Protein AF-A0A163IQ64-F1 (afdb_monomer_lite)

Secondary structure (DSSP, 8-state):
-------HHHHHHHHHHH-HHHHHHHHHHHTTPPPEEEE--SPPBTS----S--EEEEEEEEEESSS--PEEEEEE-TTS-EEEEEEETTEEEEES-TBTTBEEEPTTGGGSPPTTSHHHHHHHHHHHHHHHHHH-TT--SSTTSHHHHHHHHHHHHHHHHHHHHHHHHHHHHHHHHHHHS-------------------------PPPPPP------------PPPTTSTTTHHHHHHHHHHHHHHHHHHHHHHHHHHHHHHHHHHHHHHHHHHHHHHHHHHHHHHHHHHHHHHHHHHHHHHHHHHHHHHHHHHHHHHHH-

Radius of gyration: 34.25 Å; chains: 1; bounding box: 86×37×125 Å

Sequence (322 aa):
MAVDIETLDSIRTWAQAGFPDSFAKLDGLTSSDMTVRLRLTGRVMNSIRVTKEELLITIPVGSLAGPYLARVYAWTERNGSVSLGHAAGGYMEVHRDTTNPPVHFHTPYCLVGPVEDETGAARFEALIRYCVSIKRVKGTGIRSKTSAFKEHFPGACCEVAEQVTREAREKRIADRCVRLELPHKTHLTTAQSPASTPTPTPTAATAPTAPTTLETGYISHRSEPPTPTAVANEHPQSLDQAFATFKTTLTTQINAARVIDTHEKAALTIRVHSLELSVASAEAERDKLQSDLLAAKEEAEKWKAQYEGLKKVLWDTVEREF

pLDDT: mean 75.13, std 19.06, range [36.16, 98.5]

Structure (mmCIF, N/CA/C/O backbone):
data_AF-A0A163IQ64-F1
#
_entry.id   AF-A0A163IQ64-F1
#
loop_
_atom_site.group_PDB
_atom_site.id
_atom_site.type_symbol
_atom_site.label_atom_id
_atom_site.label_alt_id
_atom_site.label_comp_id
_atom_site.label_asym_id
_atom_site.label_entity_id
_atom_site.label_seq_id
_atom_site.pdbx_PDB_ins_code
_atom_site.Cartn_x
_atom_site.Cartn_y
_atom_site.Cartn_z
_atom_site.occupancy
_atom_site.B_iso_or_equiv
_atom_site.auth_seq_id
_atom_site.auth_comp_id
_atom_site.auth_asym_id
_atom_site.auth_atom_id
_atom_site.pdbx_PDB_model_num
ATOM 1 N N . MET A 1 1 ? -31.368 5.102 -23.566 1.00 40.41 1 MET A N 1
ATOM 2 C CA . MET A 1 1 ? -30.710 4.817 -22.275 1.00 40.41 1 MET A CA 1
ATOM 3 C C . MET A 1 1 ? -29.630 5.864 -22.090 1.00 40.41 1 MET A C 1
ATOM 5 O O . MET A 1 1 ? -28.781 5.978 -22.967 1.00 40.41 1 MET A O 1
ATOM 9 N N . ALA A 1 2 ? -29.731 6.703 -21.059 1.00 36.56 2 ALA A N 1
ATOM 10 C CA . ALA A 1 2 ? -28.678 7.664 -20.751 1.00 36.56 2 ALA A CA 1
ATOM 11 C C . ALA A 1 2 ? -27.447 6.872 -20.296 1.00 36.56 2 ALA A C 1
ATOM 13 O O . ALA A 1 2 ? -27.552 6.029 -19.410 1.00 36.56 2 ALA A O 1
ATOM 14 N N . VAL A 1 3 ? -26.312 7.071 -20.961 1.00 47.66 3 VAL A N 1
ATOM 15 C CA . VAL A 1 3 ? -25.034 6.550 -20.477 1.00 47.66 3 VAL A CA 1
ATOM 16 C C . VAL A 1 3 ? -24.682 7.420 -19.281 1.00 47.66 3 VAL A C 1
ATOM 18 O O . VAL A 1 3 ? -24.375 8.595 -19.479 1.00 47.66 3 VAL A O 1
ATOM 21 N N . ASP A 1 4 ? -24.797 6.886 -18.065 1.00 53.56 4 ASP A N 1
ATOM 22 C CA . ASP A 1 4 ? -24.375 7.596 -16.860 1.00 53.56 4 ASP A CA 1
ATOM 23 C C . ASP A 1 4 ? -22.903 7.977 -17.016 1.00 53.56 4 ASP A C 1
ATOM 25 O O . ASP A 1 4 ? -22.000 7.137 -17.074 1.00 53.56 4 ASP A O 1
ATOM 29 N N . ILE A 1 5 ? -22.665 9.276 -17.184 1.00 58.09 5 ILE A N 1
ATOM 30 C CA . ILE A 1 5 ? -21.322 9.812 -17.329 1.00 58.09 5 ILE A CA 1
ATOM 31 C C . ILE A 1 5 ? -20.738 9.884 -15.927 1.00 58.09 5 ILE A C 1
ATOM 33 O O . ILE A 1 5 ? -20.962 10.851 -15.203 1.00 58.09 5 ILE A O 1
ATOM 37 N N . GLU A 1 6 ? -19.958 8.875 -15.557 1.00 69.81 6 GLU A N 1
ATOM 38 C CA . GLU A 1 6 ? -19.193 8.929 -14.318 1.00 69.81 6 GLU A CA 1
ATOM 39 C C . GLU A 1 6 ? -18.119 10.015 -14.421 1.00 69.81 6 GLU A C 1
ATOM 41 O O . GLU A 1 6 ? -17.148 9.926 -15.182 1.00 69.81 6 GLU A O 1
ATOM 46 N N . THR A 1 7 ? -18.342 11.095 -13.679 1.00 77.75 7 THR A N 1
ATOM 47 C CA . THR A 1 7 ? -17.371 12.164 -13.463 1.00 77.75 7 THR A CA 1
ATOM 48 C C . THR A 1 7 ? -16.417 11.779 -12.333 1.00 77.75 7 THR A C 1
ATOM 50 O O . THR A 1 7 ? -16.720 10.913 -11.513 1.00 77.75 7 THR A O 1
ATOM 53 N N . LEU A 1 8 ? -15.259 12.445 -12.257 1.00 80.25 8 LEU A N 1
ATOM 54 C CA . LEU A 1 8 ? -14.354 12.292 -11.112 1.00 80.25 8 LEU A CA 1
ATOM 55 C C . LEU A 1 8 ? -15.088 12.570 -9.790 1.00 80.25 8 LEU A C 1
ATOM 57 O O . LEU A 1 8 ? -14.888 11.848 -8.818 1.00 80.25 8 LEU A O 1
ATOM 61 N N . ASP A 1 9 ? -15.969 13.571 -9.782 1.00 82.44 9 ASP A N 1
ATOM 62 C CA . ASP A 1 9 ? -16.777 13.920 -8.615 1.00 82.44 9 ASP A CA 1
ATOM 63 C C . ASP A 1 9 ? -17.730 12.787 -8.237 1.00 82.44 9 ASP A C 1
ATOM 65 O O . ASP A 1 9 ? -17.784 12.410 -7.073 1.00 82.44 9 ASP A O 1
ATOM 69 N N . SER A 1 10 ? -18.392 12.152 -9.212 1.00 85.31 10 SER A N 1
ATOM 70 C CA . SER A 1 10 ? -19.235 10.979 -8.955 1.00 85.31 10 SER A CA 1
ATOM 71 C C . SER A 1 10 ? -18.449 9.828 -8.323 1.00 85.31 10 SER A C 1
ATOM 73 O O . SER A 1 10 ? -18.973 9.142 -7.447 1.00 85.31 10 SER A O 1
ATOM 75 N N . ILE A 1 11 ? -17.203 9.613 -8.750 1.00 86.00 11 ILE A N 1
ATOM 76 C CA . ILE A 1 11 ? -16.333 8.562 -8.207 1.00 86.00 11 ILE A CA 1
ATOM 77 C C . ILE A 1 11 ? -15.873 8.915 -6.796 1.00 86.00 11 ILE A C 1
ATOM 79 O O . ILE A 1 11 ? -15.881 8.050 -5.925 1.00 86.00 11 ILE A O 1
ATOM 83 N N . ARG A 1 12 ? -15.526 10.182 -6.549 1.00 88.38 12 ARG A N 1
ATOM 84 C CA . ARG A 1 12 ? -15.182 10.682 -5.213 1.00 88.38 12 ARG A CA 1
ATOM 85 C C . ARG A 1 12 ? -16.352 10.543 -4.250 1.00 88.38 12 ARG A C 1
ATOM 87 O O . ARG A 1 12 ? -16.163 9.997 -3.172 1.00 88.38 12 ARG A O 1
ATOM 94 N N . THR A 1 13 ? -17.553 10.962 -4.645 1.00 89.19 13 THR A N 1
ATOM 95 C CA . THR A 1 13 ? -18.763 10.822 -3.824 1.00 89.19 13 THR A CA 1
ATOM 96 C C . THR A 1 13 ? -19.069 9.356 -3.530 1.00 89.19 13 THR A C 1
ATOM 98 O O . THR A 1 13 ? -19.352 9.008 -2.387 1.00 89.19 13 THR A O 1
ATOM 101 N N . TRP A 1 14 ? -18.963 8.480 -4.532 1.00 91.62 14 TRP A N 1
ATOM 102 C CA . TRP A 1 14 ? -19.139 7.040 -4.339 1.00 91.62 14 TRP A CA 1
ATOM 103 C C . TRP A 1 14 ? -18.107 6.451 -3.365 1.00 91.62 14 TRP A C 1
ATOM 105 O O . TRP A 1 14 ? -18.485 5.739 -2.437 1.00 91.62 14 TRP A O 1
ATOM 115 N N . ALA A 1 15 ? -16.823 6.780 -3.528 1.00 91.50 15 ALA A N 1
ATOM 116 C CA . ALA A 1 15 ? -15.754 6.291 -2.660 1.00 91.50 15 ALA A CA 1
ATOM 117 C C . ALA A 1 15 ? -15.8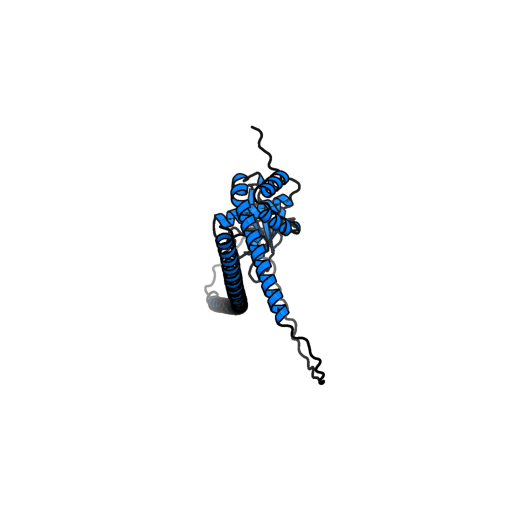88 6.809 -1.217 1.00 91.50 15 ALA A C 1
ATOM 119 O O . ALA A 1 15 ? -15.745 6.044 -0.266 1.00 91.50 15 ALA A O 1
ATOM 120 N N . GLN A 1 16 ? -16.241 8.088 -1.052 1.00 92.75 16 GLN A N 1
ATOM 121 C CA . GLN A 1 16 ? -16.515 8.700 0.251 1.00 92.75 16 GLN A CA 1
ATOM 122 C C . GLN A 1 16 ? -17.712 8.058 0.960 1.00 92.75 16 GLN A C 1
ATOM 124 O O . GLN A 1 16 ? -17.693 7.935 2.179 1.00 92.75 16 GLN A O 1
ATOM 129 N N . ALA A 1 17 ? -18.739 7.634 0.220 1.00 92.38 17 ALA A N 1
ATOM 130 C CA . ALA A 1 17 ? -19.890 6.945 0.798 1.00 92.38 17 ALA A CA 1
ATOM 131 C C . ALA A 1 17 ? -19.596 5.470 1.131 1.00 92.38 17 ALA A C 1
ATOM 133 O O . ALA A 1 17 ? -20.110 4.955 2.120 1.00 92.38 17 ALA A O 1
ATOM 134 N N . GLY A 1 18 ? -18.798 4.784 0.306 1.00 91.00 18 GLY A N 1
ATOM 135 C CA . GLY A 1 18 ? -18.558 3.345 0.435 1.00 91.00 18 GLY A CA 1
ATOM 136 C C . GLY A 1 18 ? -17.430 2.957 1.394 1.00 91.00 18 GLY A C 1
ATOM 137 O O . GLY A 1 18 ? -17.550 1.962 2.100 1.00 91.00 18 GLY A O 1
ATOM 138 N N . PHE A 1 19 ? -16.324 3.705 1.405 1.00 93.31 19 PHE A N 1
ATOM 139 C CA . PHE A 1 19 ? -15.109 3.366 2.162 1.00 93.31 19 PHE A CA 1
ATOM 140 C C . PHE A 1 19 ? -14.335 4.634 2.588 1.00 93.31 19 PHE A C 1
ATOM 142 O O . PHE A 1 19 ? -13.176 4.822 2.201 1.00 93.31 19 PHE A O 1
ATOM 149 N N . PRO A 1 20 ? -14.956 5.517 3.397 1.00 91.50 20 PRO A N 1
ATOM 150 C CA . PRO A 1 20 ? -14.447 6.861 3.687 1.00 91.50 20 PRO A CA 1
ATOM 151 C C . PRO A 1 20 ? -13.029 6.879 4.267 1.00 91.50 20 PRO A C 1
ATOM 153 O O . PRO A 1 20 ? -12.190 7.642 3.791 1.00 91.50 20 PRO A O 1
ATOM 156 N N . ASP A 1 21 ? -12.733 6.023 5.248 1.00 91.00 21 ASP A N 1
ATOM 157 C CA . ASP A 1 21 ? -11.441 6.031 5.948 1.00 91.00 21 ASP A CA 1
ATOM 158 C C . ASP A 1 21 ? -10.286 5.591 5.044 1.00 91.00 21 ASP A C 1
ATOM 160 O O . ASP A 1 21 ? -9.221 6.217 5.020 1.00 91.00 21 ASP A O 1
ATOM 164 N N . SER A 1 22 ? -10.498 4.515 4.281 1.00 92.12 22 SER A N 1
ATOM 165 C CA . SER A 1 22 ? -9.497 3.996 3.349 1.00 92.12 22 SER A CA 1
ATOM 166 C C . SER A 1 22 ? -9.246 4.982 2.213 1.00 92.12 22 SER A C 1
ATOM 168 O O . SER A 1 22 ? -8.101 5.252 1.847 1.00 92.12 22 SER A O 1
ATOM 170 N N . PHE A 1 23 ? -10.321 5.579 1.696 1.00 93.25 23 PHE A N 1
ATOM 171 C CA . PHE A 1 23 ? -10.240 6.570 0.637 1.00 93.25 23 PHE A CA 1
ATOM 172 C C . PHE A 1 23 ? -9.539 7.857 1.087 1.00 93.25 23 PHE A C 1
ATOM 174 O O . PHE A 1 23 ? -8.683 8.362 0.365 1.00 93.25 23 PHE A O 1
ATOM 181 N N . ALA A 1 24 ? -9.833 8.362 2.289 1.00 89.38 24 ALA A N 1
ATOM 182 C CA . ALA A 1 24 ? -9.215 9.577 2.820 1.00 89.38 24 ALA A CA 1
ATOM 183 C C . ALA A 1 24 ? -7.685 9.457 2.935 1.00 89.38 24 ALA A C 1
ATOM 185 O O . ALA A 1 24 ? -6.962 10.406 2.624 1.00 89.38 24 ALA A O 1
ATOM 186 N N . LYS A 1 25 ? -7.174 8.281 3.327 1.00 87.88 25 LYS A N 1
ATOM 187 C CA . LYS A 1 25 ? -5.725 8.021 3.381 1.00 87.88 25 LYS A CA 1
ATOM 188 C C . LYS A 1 25 ? -5.090 8.044 1.993 1.00 87.88 25 LYS A C 1
ATOM 190 O O . LYS A 1 25 ? -4.033 8.650 1.820 1.00 87.88 25 LYS A O 1
ATOM 195 N N . LEU A 1 26 ? -5.741 7.433 1.002 1.00 88.38 26 LEU A N 1
ATOM 196 C CA . LEU A 1 26 ? -5.263 7.465 -0.378 1.00 88.38 26 LEU A CA 1
ATOM 197 C C . LEU A 1 26 ? -5.298 8.885 -0.969 1.00 88.38 26 LEU A C 1
ATOM 199 O O . LEU A 1 26 ? -4.338 9.312 -1.615 1.00 88.38 26 LEU A O 1
ATOM 203 N N . ASP A 1 27 ? -6.385 9.628 -0.761 1.00 85.69 27 ASP A N 1
ATOM 204 C CA . ASP A 1 27 ? -6.544 10.983 -1.304 1.00 85.69 27 ASP A CA 1
ATOM 205 C C . ASP A 1 27 ? -5.494 11.940 -0.711 1.00 85.69 27 ASP A C 1
ATOM 207 O O . ASP A 1 27 ? -4.902 12.744 -1.434 1.00 85.69 27 ASP A O 1
ATOM 211 N N . GLY A 1 28 ? -5.148 11.774 0.572 1.00 82.31 28 GLY A N 1
ATOM 212 C CA . GLY A 1 28 ? -4.046 12.497 1.212 1.00 82.31 28 GLY A CA 1
ATOM 213 C C . GLY A 1 28 ? -2.678 12.247 0.562 1.00 82.31 28 GLY A C 1
ATOM 214 O O . GLY A 1 28 ? -1.913 13.192 0.376 1.00 82.31 28 GLY A O 1
ATOM 215 N N . LEU A 1 29 ? -2.382 11.004 0.161 1.00 80.31 29 LEU A N 1
ATOM 216 C CA . LEU A 1 29 ? -1.114 10.639 -0.492 1.00 80.31 29 LEU A CA 1
ATOM 217 C C . LEU A 1 29 ? -1.034 11.103 -1.952 1.00 80.31 29 LEU A C 1
ATOM 219 O O . LEU A 1 29 ? 0.007 11.555 -2.421 1.00 80.31 29 LEU A O 1
ATOM 223 N N . THR A 1 30 ? -2.143 11.007 -2.680 1.00 78.56 30 THR A N 1
ATOM 224 C CA . THR A 1 30 ? -2.202 11.314 -4.122 1.00 78.56 30 THR A CA 1
ATOM 225 C C . THR A 1 30 ? -2.404 12.806 -4.412 1.00 78.56 30 THR A C 1
ATOM 227 O O . THR A 1 30 ? -2.178 13.283 -5.534 1.00 78.56 30 THR A O 1
ATOM 230 N N . SER A 1 31 ? -2.765 13.590 -3.392 1.00 66.44 31 SER A N 1
ATOM 231 C CA . SER A 1 31 ? -2.881 15.048 -3.481 1.00 66.44 31 SER A CA 1
ATOM 232 C C . SER A 1 31 ? -1.566 15.709 -3.911 1.00 66.44 31 SER A C 1
ATOM 234 O O . SER A 1 31 ? -1.594 16.620 -4.743 1.00 66.44 31 SER A O 1
ATOM 236 N N . SER A 1 32 ? -0.417 15.199 -3.452 1.00 62.06 32 SER A N 1
ATOM 237 C CA . SER A 1 32 ? 0.917 15.728 -3.777 1.00 62.06 32 SER A CA 1
ATOM 238 C C . SER A 1 32 ? 1.518 15.235 -5.096 1.00 62.06 32 SER A C 1
ATOM 240 O O . SER A 1 32 ? 2.502 15.814 -5.557 1.00 62.06 32 SER A O 1
ATOM 242 N N . ASP A 1 33 ? 0.946 14.208 -5.733 1.00 64.25 33 ASP A N 1
ATOM 243 C CA . ASP A 1 33 ? 1.532 13.642 -6.951 1.00 64.25 33 ASP A CA 1
ATOM 244 C C . ASP A 1 33 ? 1.534 14.654 -8.103 1.00 64.25 33 ASP A C 1
ATOM 246 O O . ASP A 1 33 ? 0.502 15.234 -8.470 1.00 64.25 33 ASP A O 1
ATOM 250 N N . MET A 1 34 ? 2.713 14.849 -8.697 1.00 59.31 34 MET A N 1
ATOM 251 C CA . MET A 1 34 ? 2.896 15.698 -9.868 1.00 59.31 34 MET A CA 1
ATOM 252 C C . MET A 1 34 ? 2.660 14.896 -11.146 1.00 59.31 34 MET A C 1
ATOM 254 O O . MET A 1 34 ? 3.359 13.922 -11.420 1.00 59.31 34 MET A O 1
ATOM 258 N N . THR A 1 35 ? 1.723 15.345 -11.985 1.00 64.62 35 THR A N 1
ATOM 259 C CA . THR A 1 35 ? 1.667 14.870 -13.371 1.00 64.62 35 THR A CA 1
ATOM 260 C C . THR A 1 35 ? 2.786 15.476 -14.182 1.00 64.62 35 THR A C 1
ATOM 262 O O . THR A 1 35 ? 2.943 16.699 -14.216 1.00 64.62 35 THR A O 1
ATOM 265 N N . VAL A 1 36 ? 3.491 14.628 -14.918 1.00 66.00 36 VAL A N 1
ATOM 266 C CA . VAL A 1 36 ? 4.482 15.069 -15.889 1.00 66.00 36 VAL A CA 1
ATOM 267 C C . VAL A 1 36 ? 3.836 15.050 -17.266 1.00 66.00 36 VAL A C 1
ATOM 269 O O . VAL A 1 36 ? 3.181 14.091 -17.672 1.00 66.00 36 VAL A O 1
ATOM 272 N N . ARG A 1 37 ? 3.991 16.160 -17.983 1.00 66.31 37 ARG A N 1
ATOM 273 C CA . ARG A 1 37 ? 3.641 16.256 -19.395 1.00 66.31 37 ARG A CA 1
ATOM 274 C C . ARG A 1 37 ? 4.883 15.924 -20.197 1.00 66.31 37 ARG A C 1
ATOM 276 O O . ARG A 1 37 ? 5.769 16.765 -20.329 1.00 66.31 37 ARG A O 1
ATOM 283 N N . LEU A 1 38 ? 4.950 14.703 -20.708 1.00 64.75 38 LEU A N 1
ATOM 284 C CA . LEU A 1 38 ? 6.059 14.292 -21.556 1.00 64.75 38 LEU A CA 1
ATOM 285 C C . LEU A 1 38 ? 5.739 14.676 -23.002 1.00 64.75 38 LEU A C 1
ATOM 287 O O . LEU A 1 38 ? 4.702 14.290 -23.543 1.00 64.75 38 LEU A O 1
ATOM 291 N N . ARG A 1 39 ? 6.625 15.473 -23.608 1.00 61.56 39 ARG A N 1
ATOM 292 C CA . ARG A 1 39 ? 6.666 15.668 -25.059 1.00 61.56 39 ARG A CA 1
ATOM 293 C C . ARG A 1 39 ? 7.590 14.607 -25.625 1.00 61.56 39 ARG A C 1
ATOM 295 O O . ARG A 1 39 ? 8.774 14.596 -25.301 1.00 61.56 39 ARG A O 1
ATOM 302 N N . LEU A 1 40 ? 7.031 13.709 -26.422 1.00 59.72 40 LEU A N 1
ATOM 303 C CA . LEU A 1 40 ? 7.777 12.618 -27.033 1.00 59.72 40 LEU A CA 1
ATOM 304 C C . LEU A 1 40 ? 7.897 12.881 -28.530 1.00 59.72 40 LEU A C 1
ATOM 306 O O . LEU A 1 40 ? 6.898 13.086 -29.218 1.00 59.72 40 LEU A O 1
ATOM 310 N N . THR A 1 41 ? 9.131 12.860 -29.019 1.00 49.56 41 THR A N 1
ATOM 311 C CA . THR A 1 41 ? 9.473 12.928 -30.440 1.00 49.56 41 THR A CA 1
ATOM 312 C C . THR A 1 41 ? 10.108 11.597 -30.819 1.00 49.56 41 THR A C 1
ATOM 314 O O . THR A 1 41 ? 11.328 11.465 -30.822 1.00 49.56 41 THR A O 1
ATOM 317 N N . GLY A 1 42 ? 9.297 10.570 -31.081 1.00 48.72 42 GLY A N 1
ATOM 318 C CA . GLY A 1 42 ? 9.840 9.257 -31.429 1.00 48.72 42 GLY A CA 1
ATOM 319 C C . GLY A 1 42 ? 8.854 8.101 -31.314 1.00 48.72 42 GLY A C 1
ATOM 320 O O . GLY A 1 42 ? 7.768 8.226 -30.753 1.00 48.72 42 GLY A O 1
ATOM 321 N N . ARG A 1 43 ? 9.247 6.947 -31.868 1.00 45.56 43 ARG A N 1
ATOM 322 C CA . ARG A 1 43 ? 8.493 5.690 -31.758 1.00 45.56 43 ARG A CA 1
ATOM 323 C C . ARG A 1 43 ? 8.634 5.124 -30.345 1.00 45.56 43 ARG A C 1
ATOM 325 O O . ARG A 1 43 ? 9.750 4.945 -29.880 1.00 45.56 43 ARG A O 1
ATOM 332 N N . VAL A 1 44 ? 7.523 4.739 -29.723 1.00 51.59 44 VAL A N 1
ATOM 333 C CA . VAL A 1 44 ? 7.541 3.788 -28.603 1.00 51.59 44 VAL A CA 1
ATOM 334 C C . VAL A 1 44 ? 7.871 2.420 -29.203 1.00 51.59 44 VAL A C 1
ATOM 336 O O . VAL A 1 44 ? 7.137 1.932 -30.071 1.00 51.59 44 VAL A O 1
ATOM 339 N N . MET A 1 45 ? 8.997 1.817 -28.820 1.00 46.19 45 MET A N 1
ATOM 340 C CA . MET A 1 45 ? 9.290 0.450 -29.251 1.00 46.19 45 MET A CA 1
ATOM 341 C C . MET A 1 45 ? 8.301 -0.516 -28.584 1.00 46.19 45 MET A C 1
ATOM 343 O O . MET A 1 45 ? 7.935 -0.338 -27.427 1.00 46.19 45 MET A O 1
ATOM 347 N N . ASN A 1 46 ? 7.861 -1.527 -29.338 1.00 49.06 46 ASN A N 1
ATOM 348 C CA . ASN A 1 46 ? 7.015 -2.645 -28.899 1.00 49.06 46 ASN A CA 1
ATOM 349 C C . ASN A 1 46 ? 5.487 -2.485 -28.789 1.00 49.06 46 ASN A C 1
ATOM 351 O O . ASN A 1 46 ? 4.907 -3.379 -28.200 1.00 49.06 46 ASN A O 1
ATOM 355 N N . SER A 1 47 ? 4.810 -1.504 -29.413 1.00 45.22 47 SER A N 1
ATOM 356 C CA . SER A 1 47 ? 3.446 -1.676 -30.023 1.00 45.22 47 SER A CA 1
ATOM 357 C C . SER A 1 47 ? 2.656 -0.385 -30.259 1.00 45.22 47 SER A C 1
ATOM 359 O O . SER A 1 47 ? 1.598 -0.441 -30.882 1.00 45.22 47 SER A O 1
ATOM 361 N N . ILE A 1 48 ? 3.129 0.785 -29.821 1.00 46.47 48 ILE A N 1
ATOM 362 C CA . ILE A 1 48 ? 2.352 2.030 -29.938 1.00 46.47 48 ILE A CA 1
ATOM 363 C C . ILE A 1 48 ? 3.129 3.047 -30.774 1.00 46.47 48 ILE A C 1
ATOM 365 O O . ILE A 1 48 ? 4.031 3.732 -30.306 1.00 46.47 48 ILE A O 1
ATOM 369 N N . ARG A 1 49 ? 2.794 3.177 -32.060 1.00 42.72 49 ARG A N 1
ATOM 370 C CA . ARG A 1 49 ? 3.351 4.255 -32.890 1.00 42.72 49 ARG A CA 1
ATOM 371 C C . ARG A 1 49 ? 2.777 5.600 -32.436 1.00 42.72 49 ARG A C 1
ATOM 373 O O . ARG A 1 49 ? 1.712 6.000 -32.891 1.00 42.72 49 ARG A O 1
ATOM 380 N N . VAL A 1 50 ? 3.505 6.318 -31.586 1.00 44.72 50 VAL A N 1
ATOM 381 C CA . VAL A 1 50 ? 3.250 7.739 -31.316 1.00 44.72 50 VAL A CA 1
ATOM 382 C C . VAL A 1 50 ? 3.936 8.544 -32.425 1.00 44.72 50 VAL A C 1
ATOM 384 O O . VAL A 1 50 ? 5.088 8.942 -32.324 1.00 44.72 50 VAL A O 1
ATOM 387 N N . THR A 1 51 ? 3.269 8.685 -33.572 1.00 39.75 51 THR A N 1
ATOM 388 C CA . THR A 1 51 ? 3.814 9.360 -34.774 1.00 39.75 51 THR A CA 1
ATOM 389 C C . THR A 1 51 ? 3.631 10.879 -34.772 1.00 39.75 51 THR A C 1
ATOM 391 O O . THR A 1 51 ? 3.903 11.532 -35.774 1.00 39.75 51 THR A O 1
ATOM 394 N N . LYS A 1 52 ? 3.151 11.459 -33.673 1.00 44.25 52 LYS A N 1
ATOM 395 C CA . LYS A 1 52 ? 2.886 12.892 -33.521 1.00 44.25 52 LYS A CA 1
ATOM 396 C C . LYS A 1 52 ? 3.326 13.298 -32.120 1.00 44.25 52 LYS A C 1
ATOM 398 O O . LYS A 1 52 ? 3.260 12.450 -31.239 1.00 44.25 52 LYS A O 1
ATOM 403 N N . GLU A 1 53 ? 3.749 14.544 -31.907 1.00 50.53 53 GLU A N 1
ATOM 404 C CA . GLU A 1 53 ? 3.932 15.092 -30.555 1.00 50.53 53 GLU A CA 1
ATOM 405 C C . GLU A 1 53 ? 2.619 14.932 -29.770 1.00 50.53 53 GLU A C 1
ATOM 407 O O . GLU A 1 53 ? 1.717 15.768 -29.842 1.00 50.53 53 GLU A O 1
ATOM 412 N N . GLU A 1 54 ? 2.462 13.815 -29.066 1.00 57.41 54 GLU A N 1
ATOM 413 C CA . GLU A 1 54 ? 1.337 13.585 -28.179 1.00 57.41 54 GLU A CA 1
ATOM 414 C C . GLU A 1 54 ? 1.777 13.955 -26.773 1.00 57.41 54 GLU A C 1
ATOM 416 O O . GLU A 1 54 ? 2.763 13.449 -26.239 1.00 57.41 54 GLU A O 1
ATOM 421 N N . LEU A 1 55 ? 1.030 14.882 -26.181 1.00 63.53 55 LEU A N 1
ATOM 422 C CA . LEU A 1 55 ? 1.191 15.256 -24.791 1.00 63.53 55 LEU A CA 1
ATOM 423 C C . LEU A 1 55 ? 0.701 14.094 -23.923 1.00 63.53 55 LEU A C 1
ATOM 425 O O . LEU A 1 55 ? -0.497 13.971 -23.653 1.00 63.53 55 LEU A O 1
ATOM 429 N N . LEU A 1 56 ? 1.623 13.236 -23.495 1.00 70.25 56 LEU A N 1
ATOM 430 C CA . LEU A 1 56 ? 1.298 12.140 -22.598 1.00 70.25 56 LEU A CA 1
ATOM 431 C C . LEU A 1 56 ? 1.199 12.699 -21.174 1.00 70.25 56 LEU A C 1
ATOM 433 O O . LEU A 1 56 ? 2.156 13.271 -20.650 1.00 70.25 56 LEU A O 1
ATOM 437 N N . ILE A 1 57 ? 0.021 12.569 -20.563 1.00 74.56 57 ILE A N 1
ATOM 438 C CA . ILE A 1 57 ? -0.165 12.852 -19.136 1.00 74.56 57 ILE A CA 1
ATOM 439 C C . ILE A 1 57 ? 0.228 11.585 -18.397 1.00 74.56 57 ILE A C 1
ATOM 441 O O . ILE A 1 57 ? -0.504 10.593 -18.463 1.00 74.56 57 ILE A O 1
ATOM 445 N N . THR A 1 58 ? 1.374 11.634 -17.730 1.00 83.19 58 THR A N 1
ATOM 446 C CA . THR A 1 58 ? 1.913 10.512 -16.972 1.00 83.19 58 THR A CA 1
ATOM 447 C C . THR A 1 58 ? 2.020 10.847 -15.495 1.00 83.19 58 THR A C 1
ATOM 449 O O . THR A 1 58 ? 2.105 12.016 -15.102 1.00 83.19 58 THR A O 1
ATOM 452 N N . ILE A 1 59 ? 2.027 9.802 -14.677 1.00 87.44 59 ILE A N 1
ATOM 453 C CA . ILE A 1 59 ? 2.357 9.882 -13.257 1.00 87.44 59 ILE A CA 1
ATOM 454 C C . ILE A 1 59 ? 3.641 9.091 -12.999 1.00 87.44 59 ILE A C 1
ATOM 456 O O . ILE A 1 59 ? 3.807 8.011 -13.569 1.00 87.44 59 ILE A O 1
ATOM 460 N N . PRO A 1 60 ? 4.586 9.622 -12.211 1.00 88.44 60 PRO A N 1
ATOM 461 C CA . PRO A 1 60 ? 5.754 8.862 -11.797 1.00 88.44 60 PRO A CA 1
ATOM 462 C C . PRO A 1 60 ? 5.324 7.814 -10.769 1.00 88.44 60 PRO A C 1
ATOM 464 O O . PRO A 1 60 ? 4.723 8.160 -9.758 1.00 88.44 60 PRO A O 1
ATOM 467 N N . VAL A 1 61 ? 5.632 6.546 -11.025 1.00 89.50 61 VAL A N 1
ATOM 468 C CA . VAL A 1 61 ? 5.185 5.433 -10.168 1.00 89.50 61 VAL A CA 1
ATOM 469 C C . VAL A 1 61 ? 6.322 4.659 -9.529 1.00 89.50 61 VAL A C 1
ATOM 471 O O . VAL A 1 61 ? 6.085 3.910 -8.590 1.00 89.50 61 VAL A O 1
ATOM 474 N N . GLY A 1 62 ? 7.551 4.829 -10.012 1.00 90.19 62 GLY A N 1
ATOM 475 C CA . GLY A 1 62 ? 8.686 4.073 -9.504 1.00 90.19 62 GLY A CA 1
ATOM 476 C C . GLY A 1 62 ? 9.997 4.385 -10.205 1.00 90.19 62 GLY A C 1
ATOM 477 O O . GLY A 1 62 ? 10.139 5.401 -10.897 1.00 90.19 62 GLY A O 1
ATOM 478 N N . SER A 1 63 ? 10.951 3.482 -10.038 1.00 90.75 63 SER A N 1
ATOM 479 C CA . SER A 1 63 ? 12.255 3.496 -10.693 1.00 90.75 63 SER A CA 1
ATOM 480 C C . SER A 1 63 ? 12.675 2.084 -11.102 1.00 90.75 63 SER A C 1
ATOM 482 O O . SER A 1 63 ? 12.214 1.105 -10.521 1.00 90.75 63 SER A O 1
ATOM 484 N N . LEU A 1 64 ? 13.508 1.966 -12.135 1.00 87.94 64 LEU A N 1
ATOM 485 C CA . LEU A 1 64 ? 14.104 0.682 -12.508 1.00 87.94 64 LEU A CA 1
ATOM 486 C C . LEU A 1 64 ? 15.192 0.282 -11.511 1.00 87.94 64 LEU A C 1
ATOM 488 O O . LEU A 1 64 ? 15.993 1.126 -11.101 1.00 87.94 64 LEU A O 1
ATOM 492 N N . ALA A 1 65 ? 15.248 -1.005 -11.159 1.00 77.75 65 ALA A N 1
ATOM 493 C CA . ALA A 1 65 ? 16.396 -1.550 -10.447 1.00 77.75 65 ALA A CA 1
ATOM 494 C C . ALA A 1 65 ? 17.597 -1.677 -11.397 1.00 77.75 65 ALA A C 1
ATOM 496 O O . ALA A 1 65 ? 17.455 -2.108 -12.543 1.00 77.75 65 ALA A O 1
ATOM 497 N N . GLY A 1 66 ? 18.793 -1.340 -10.913 1.00 69.50 66 GLY A N 1
ATOM 498 C CA . GLY A 1 66 ? 20.045 -1.515 -11.651 1.00 69.50 66 GLY A CA 1
ATOM 499 C C . GLY A 1 66 ? 20.815 -0.212 -11.903 1.00 69.50 66 GLY A C 1
ATOM 500 O O . GLY A 1 66 ? 20.558 0.802 -11.256 1.00 69.50 66 GLY A O 1
ATOM 501 N N . PRO A 1 67 ? 21.801 -0.223 -12.823 1.00 58.81 67 PRO A N 1
ATOM 502 C CA . PRO A 1 67 ? 22.725 0.900 -13.025 1.00 58.81 67 PRO A CA 1
ATOM 503 C C . PRO A 1 67 ? 22.058 2.133 -13.650 1.00 58.81 67 PRO A C 1
ATOM 505 O O . PRO A 1 67 ? 22.574 3.244 -13.540 1.00 58.81 67 PRO A O 1
ATOM 508 N N . TYR A 1 68 ? 20.903 1.948 -14.286 1.00 64.12 68 TYR A N 1
ATOM 509 C CA . TYR A 1 68 ? 20.111 3.016 -14.872 1.00 64.12 68 TYR A CA 1
ATOM 510 C C . TYR A 1 68 ? 18.909 3.264 -13.959 1.00 64.12 68 TYR A C 1
ATOM 512 O O . TYR A 1 68 ? 17.870 2.631 -14.119 1.00 64.12 68 TYR A O 1
ATOM 520 N N . LEU A 1 69 ? 19.051 4.180 -12.992 1.00 76.88 69 LEU A N 1
ATOM 521 C CA . LEU A 1 69 ? 17.977 4.648 -12.097 1.00 76.88 69 LEU A CA 1
ATOM 522 C C . LEU A 1 69 ? 16.929 5.477 -12.868 1.00 76.88 69 LEU A C 1
ATOM 524 O O . LEU A 1 69 ? 16.652 6.639 -12.558 1.00 76.88 69 LEU A O 1
ATOM 528 N N . ALA A 1 70 ? 16.380 4.908 -13.939 1.00 86.44 70 ALA A N 1
ATOM 529 C CA . ALA A 1 70 ? 15.400 5.560 -14.779 1.00 86.44 70 ALA A CA 1
ATOM 530 C C . ALA A 1 70 ? 14.055 5.596 -14.056 1.00 86.44 70 ALA A C 1
ATOM 532 O O . ALA A 1 70 ? 13.589 4.595 -13.505 1.00 86.44 70 ALA A O 1
ATOM 533 N N . ARG A 1 71 ? 13.413 6.765 -14.070 1.00 89.25 71 ARG A N 1
ATOM 534 C CA . ARG A 1 71 ? 12.080 6.938 -13.497 1.00 89.25 71 ARG A CA 1
ATOM 535 C C . ARG A 1 71 ? 11.051 6.222 -14.368 1.00 89.25 71 ARG A C 1
ATOM 537 O O . ARG A 1 71 ? 11.002 6.436 -15.579 1.00 89.25 71 ARG A O 1
ATOM 544 N N . VAL A 1 72 ? 10.220 5.410 -13.728 1.00 90.06 72 VAL A N 1
ATOM 545 C CA . VAL A 1 72 ? 9.110 4.703 -14.360 1.00 90.06 72 VAL A CA 1
ATOM 546 C C . VAL A 1 72 ? 7.846 5.536 -14.215 1.00 90.06 72 VAL A C 1
ATOM 548 O O . VAL A 1 72 ? 7.537 6.083 -13.152 1.00 90.06 72 VAL A O 1
ATOM 551 N N . TYR A 1 73 ? 7.118 5.631 -15.315 1.00 90.00 73 TYR A N 1
ATOM 552 C CA . TYR A 1 73 ? 5.893 6.383 -15.467 1.00 90.00 73 TYR A CA 1
ATOM 553 C C . TYR A 1 73 ? 4.749 5.445 -15.833 1.00 90.00 73 TYR A C 1
ATOM 555 O O . TYR A 1 73 ? 4.944 4.495 -16.590 1.00 90.00 73 TYR A O 1
ATOM 563 N N . ALA A 1 74 ? 3.551 5.765 -15.352 1.00 88.88 74 ALA A N 1
ATOM 564 C CA . ALA A 1 74 ? 2.316 5.118 -15.765 1.00 88.88 74 ALA A CA 1
ATOM 565 C C . ALA A 1 74 ? 1.408 6.089 -16.519 1.00 88.88 74 ALA A C 1
ATOM 567 O O . ALA A 1 74 ? 1.374 7.292 -16.229 1.00 88.88 74 ALA A O 1
ATOM 568 N N . TRP A 1 75 ? 0.648 5.567 -17.479 1.00 86.88 75 TRP A N 1
ATOM 569 C CA . TRP A 1 75 ? -0.376 6.319 -18.199 1.00 86.88 75 TRP A CA 1
ATOM 570 C C . TRP A 1 75 ? -1.518 5.416 -18.654 1.00 86.88 75 TRP A C 1
ATOM 572 O O . TRP A 1 75 ? -1.379 4.203 -18.756 1.00 86.88 75 TRP A O 1
ATOM 582 N N . THR A 1 76 ? -2.659 6.031 -18.963 1.00 83.06 76 THR A N 1
ATOM 583 C CA . THR A 1 76 ? -3.802 5.346 -19.578 1.00 83.06 76 THR A CA 1
ATOM 584 C C . THR A 1 76 ? -3.763 5.523 -21.096 1.00 83.06 76 THR A C 1
ATOM 586 O O . THR A 1 76 ? -3.797 6.664 -21.584 1.00 83.06 76 THR A O 1
ATOM 589 N N . GLU A 1 77 ? -3.739 4.419 -21.830 1.00 78.69 77 GLU A N 1
ATOM 590 C CA . GLU A 1 77 ? -3.868 4.352 -23.285 1.00 78.69 77 GLU A CA 1
ATOM 591 C C . GLU A 1 77 ? -5.271 4.751 -23.771 1.00 78.69 77 GLU A C 1
ATOM 593 O O . GLU A 1 77 ? -6.223 4.887 -22.999 1.00 78.69 77 GLU A O 1
ATOM 598 N N . ARG A 1 78 ? -5.426 4.914 -25.092 1.00 74.88 78 ARG A N 1
ATOM 599 C CA . ARG A 1 78 ? -6.723 5.234 -25.719 1.00 74.88 78 ARG A CA 1
ATOM 600 C C . ARG A 1 78 ? -7.766 4.126 -25.544 1.00 74.88 78 ARG A C 1
ATOM 602 O O . ARG A 1 78 ? -8.947 4.433 -25.435 1.00 74.88 78 ARG A O 1
ATOM 609 N N . ASN A 1 79 ? -7.334 2.865 -25.501 1.00 75.12 79 ASN A N 1
ATOM 610 C CA . ASN A 1 79 ? -8.192 1.706 -25.213 1.00 75.12 79 ASN A CA 1
ATOM 611 C C . ASN A 1 79 ? -8.594 1.630 -23.723 1.00 75.12 79 ASN A C 1
ATOM 613 O O . ASN A 1 79 ? -9.361 0.756 -23.332 1.00 75.12 79 ASN A O 1
ATOM 617 N N . GLY A 1 80 ? -8.081 2.539 -22.887 1.00 75.00 80 GLY A N 1
ATOM 618 C CA . GLY A 1 80 ? -8.303 2.553 -21.454 1.00 75.00 80 GLY A CA 1
ATOM 619 C C . GLY A 1 80 ? -7.279 1.790 -20.639 1.00 75.00 80 GLY A C 1
ATOM 620 O O . GLY A 1 80 ? -7.223 2.043 -19.445 1.00 75.00 80 GLY A O 1
ATOM 621 N N . SER A 1 81 ? -6.513 0.868 -21.213 1.00 81.38 81 SER A N 1
ATOM 622 C CA . SER A 1 81 ? -5.522 0.076 -20.483 1.00 81.38 81 SER A CA 1
ATOM 623 C C . SER A 1 81 ? -4.427 0.959 -19.893 1.00 81.38 81 SER A C 1
ATOM 625 O O . SER A 1 81 ? -4.127 2.035 -20.415 1.00 81.38 81 SER A O 1
ATOM 627 N N . VAL A 1 82 ? -3.853 0.517 -18.780 1.00 85.12 82 VAL A N 1
ATOM 628 C CA . VAL A 1 82 ? -2.699 1.176 -18.171 1.00 85.12 82 VAL A CA 1
ATOM 629 C C . VAL A 1 82 ? -1.429 0.569 -18.749 1.00 85.12 82 VAL A C 1
ATOM 631 O O . VAL A 1 82 ? -1.299 -0.650 -18.786 1.00 85.12 82 VAL A O 1
ATOM 634 N N . SER A 1 83 ? -0.494 1.415 -19.172 1.00 86.56 83 SER A N 1
ATOM 635 C CA . SER A 1 83 ? 0.869 0.989 -19.492 1.00 86.56 83 SER A CA 1
ATOM 636 C C . SER A 1 83 ? 1.882 1.661 -18.581 1.00 86.56 83 SER A C 1
ATOM 638 O O . SER A 1 83 ? 1.669 2.760 -18.056 1.00 86.56 83 SER A O 1
ATOM 640 N N . LEU A 1 84 ? 2.994 0.952 -18.409 1.00 88.31 84 LEU A N 1
ATOM 641 C CA . LEU A 1 84 ? 4.157 1.361 -17.646 1.00 88.31 84 LEU A CA 1
ATOM 642 C C . LEU A 1 84 ? 5.340 1.516 -18.587 1.00 88.31 84 LEU A C 1
ATOM 644 O O . LEU A 1 84 ? 5.452 0.808 -19.584 1.00 88.31 84 LEU A O 1
ATOM 648 N N . GLY A 1 85 ? 6.238 2.440 -18.280 1.00 87.94 85 GLY A N 1
ATOM 649 C CA . GLY A 1 85 ? 7.405 2.658 -19.117 1.00 87.94 85 GLY A CA 1
ATOM 650 C C . GLY A 1 85 ? 8.349 3.704 -18.571 1.00 87.94 85 GLY A C 1
ATOM 651 O O . GLY A 1 85 ? 8.036 4.403 -17.612 1.00 87.94 85 GLY A O 1
ATOM 652 N N . HIS A 1 86 ? 9.504 3.842 -19.201 1.00 86.56 86 HIS A N 1
ATOM 653 C CA . HIS A 1 86 ? 10.483 4.862 -18.845 1.00 86.56 86 HIS A CA 1
ATOM 654 C C . HIS A 1 86 ? 10.947 5.625 -20.084 1.00 86.56 86 HIS A C 1
ATOM 656 O O . HIS A 1 86 ? 10.842 5.130 -21.206 1.00 86.56 86 HIS A O 1
ATOM 662 N N . ALA A 1 87 ? 11.428 6.850 -19.880 1.00 81.00 87 ALA A N 1
ATOM 663 C CA . ALA A 1 87 ? 11.970 7.658 -20.962 1.00 81.00 87 ALA A CA 1
ATOM 664 C C . ALA A 1 87 ? 13.425 7.252 -21.238 1.00 81.00 87 ALA A C 1
ATOM 666 O O . ALA A 1 87 ? 14.261 7.314 -20.337 1.00 81.00 87 ALA A O 1
ATOM 667 N N . ALA A 1 88 ? 13.727 6.891 -22.482 1.00 77.50 88 ALA A N 1
ATOM 668 C CA . ALA A 1 88 ? 15.064 6.544 -22.951 1.00 77.50 88 ALA A CA 1
ATOM 669 C C . ALA A 1 88 ? 15.289 7.197 -24.319 1.00 77.50 88 ALA A C 1
ATOM 671 O O . ALA A 1 88 ? 14.454 7.069 -25.203 1.00 77.50 88 ALA A O 1
ATOM 672 N N . GLY A 1 89 ? 16.374 7.957 -24.497 1.00 67.81 89 GLY A N 1
ATOM 673 C CA . GLY A 1 89 ? 16.773 8.469 -25.819 1.00 67.81 89 GLY A CA 1
ATOM 674 C C . GLY A 1 89 ? 15.710 9.266 -26.600 1.00 67.81 89 GLY A C 1
ATOM 675 O O . GLY A 1 89 ? 15.703 9.221 -27.826 1.00 67.81 89 GLY A O 1
ATOM 676 N N . GLY A 1 90 ? 14.792 9.970 -25.922 1.00 68.50 90 GLY A N 1
ATOM 677 C CA . GLY A 1 90 ? 13.711 10.740 -26.564 1.00 68.50 90 GLY A CA 1
ATOM 678 C C . GLY A 1 90 ? 12.447 9.938 -26.913 1.00 68.50 90 GLY A C 1
ATOM 679 O O . GLY A 1 90 ? 11.490 10.503 -27.447 1.00 68.50 90 GLY A O 1
ATOM 680 N N . TYR A 1 91 ? 12.409 8.648 -26.578 1.0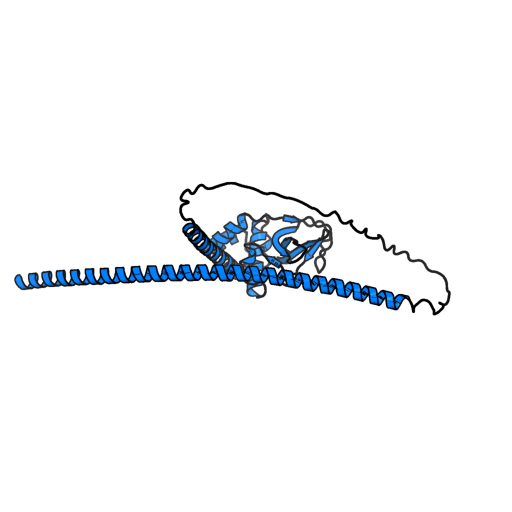0 71.94 91 TYR A N 1
ATOM 681 C CA . TYR A 1 91 ? 11.239 7.778 -26.678 1.00 71.94 91 TYR A CA 1
ATOM 682 C C . TYR A 1 91 ? 10.825 7.234 -25.301 1.00 71.94 91 TYR A C 1
ATOM 684 O O . TYR A 1 91 ? 11.531 7.400 -24.307 1.00 71.94 91 TYR A O 1
ATOM 692 N N . MET A 1 92 ? 9.648 6.604 -25.242 1.00 77.50 92 MET A N 1
ATOM 693 C CA . MET A 1 92 ? 9.232 5.795 -24.093 1.00 77.50 92 MET A CA 1
ATOM 694 C C . MET A 1 92 ? 9.455 4.324 -24.417 1.00 77.50 92 MET A C 1
ATOM 696 O O . MET A 1 92 ? 9.045 3.855 -25.479 1.00 77.50 92 MET A O 1
ATOM 700 N N . GLU A 1 93 ? 10.070 3.600 -23.499 1.00 81.00 93 GLU A N 1
ATOM 701 C CA . GLU A 1 93 ? 10.145 2.147 -23.533 1.00 81.00 93 GLU A CA 1
ATOM 702 C C . GLU A 1 93 ? 9.071 1.576 -22.610 1.00 81.00 93 GLU A C 1
ATOM 704 O O . GLU A 1 93 ? 9.010 1.941 -21.434 1.00 81.00 93 GLU A O 1
ATOM 709 N N . VAL A 1 94 ? 8.188 0.741 -23.165 1.00 83.69 94 VAL A N 1
ATOM 710 C CA . VAL A 1 94 ? 7.037 0.170 -22.452 1.00 83.69 94 VAL A CA 1
ATOM 711 C C . VAL A 1 94 ? 7.425 -1.145 -21.797 1.00 83.69 94 VAL A C 1
ATOM 713 O O . VAL A 1 94 ? 7.869 -2.073 -22.472 1.00 83.69 94 VAL A O 1
ATOM 716 N N . HIS A 1 95 ? 7.154 -1.237 -20.501 1.00 82.12 95 HIS A N 1
ATOM 717 C CA . HIS A 1 95 ? 7.303 -2.446 -19.704 1.00 82.12 95 HIS A CA 1
ATOM 718 C C . HIS A 1 95 ? 6.007 -3.247 -19.772 1.00 82.12 95 HIS A C 1
ATOM 720 O O . HIS A 1 95 ? 4.982 -2.831 -19.232 1.00 82.12 95 HIS A O 1
ATOM 726 N N . ARG A 1 96 ? 6.042 -4.376 -20.489 1.00 76.31 96 ARG A N 1
ATOM 727 C CA . ARG A 1 96 ? 4.930 -5.346 -20.529 1.00 76.31 96 ARG A CA 1
ATOM 728 C C . ARG A 1 96 ? 4.969 -6.319 -19.358 1.00 76.31 96 ARG A C 1
ATOM 730 O O . ARG A 1 96 ? 3.931 -6.831 -18.965 1.00 76.31 96 ARG A O 1
ATOM 737 N N . ASP A 1 97 ? 6.166 -6.555 -18.847 1.00 74.00 97 ASP A N 1
ATOM 738 C CA . ASP A 1 97 ? 6.436 -7.368 -17.679 1.00 74.00 97 ASP A CA 1
ATOM 739 C C . ASP A 1 97 ? 7.142 -6.473 -16.657 1.00 74.00 97 ASP A C 1
ATOM 741 O O . ASP A 1 97 ? 8.217 -5.939 -16.924 1.00 74.00 97 ASP A O 1
ATOM 745 N N . THR A 1 98 ? 6.508 -6.248 -15.508 1.00 69.31 98 THR A N 1
ATOM 746 C CA . THR A 1 98 ? 7.062 -5.406 -14.436 1.00 69.31 98 THR A CA 1
ATOM 747 C C . THR A 1 98 ? 8.150 -6.107 -13.630 1.00 69.31 98 THR A C 1
ATOM 749 O O . THR A 1 98 ? 8.818 -5.460 -12.823 1.00 69.31 98 THR A O 1
ATOM 752 N N . THR A 1 99 ? 8.325 -7.416 -13.835 1.00 71.56 99 THR A N 1
ATOM 753 C CA . THR A 1 99 ? 9.401 -8.206 -13.229 1.00 71.56 99 THR A CA 1
ATOM 754 C C . THR A 1 99 ? 10.687 -8.138 -14.054 1.00 71.56 99 THR A C 1
ATOM 756 O O . THR A 1 99 ? 11.772 -8.361 -13.514 1.00 71.56 99 THR A O 1
ATOM 759 N N . ASN A 1 100 ? 10.599 -7.762 -15.338 1.00 70.25 100 ASN A N 1
ATOM 760 C CA . ASN A 1 100 ? 11.744 -7.708 -16.238 1.00 70.25 100 ASN A CA 1
ATOM 761 C C . ASN A 1 100 ? 11.666 -6.545 -17.256 1.00 70.25 100 ASN A C 1
ATOM 763 O O . ASN A 1 100 ? 10.998 -6.674 -18.287 1.00 70.25 100 ASN A O 1
ATOM 767 N N . PRO A 1 101 ? 12.402 -5.438 -17.035 1.00 66.31 101 PRO A N 1
ATOM 768 C CA . PRO A 1 101 ? 13.269 -5.168 -15.887 1.00 66.31 101 PRO A CA 1
ATOM 769 C C . PRO A 1 101 ? 12.472 -4.928 -14.591 1.00 66.31 101 PRO A C 1
ATOM 771 O O . PRO A 1 101 ? 11.371 -4.378 -14.644 1.00 66.31 101 PRO A O 1
ATOM 774 N N . PRO A 1 102 ? 13.032 -5.287 -13.422 1.00 81.81 102 PRO A N 1
ATOM 775 C CA . PRO A 1 102 ? 12.358 -5.116 -12.140 1.00 81.81 102 PRO A CA 1
ATOM 776 C C . PRO A 1 102 ? 12.086 -3.636 -11.848 1.00 81.81 102 PRO A C 1
ATOM 778 O O . PRO A 1 102 ? 12.996 -2.798 -11.823 1.00 81.81 102 PRO A O 1
ATOM 781 N N . VAL A 1 103 ? 10.813 -3.321 -11.610 1.00 85.81 103 VAL A N 1
ATOM 782 C CA . VAL A 1 103 ? 10.352 -1.979 -11.243 1.00 85.81 103 VAL A CA 1
ATOM 783 C C . VAL A 1 103 ? 10.205 -1.870 -9.725 1.00 85.81 103 VAL A C 1
ATOM 785 O O . VAL A 1 103 ? 9.409 -2.574 -9.110 1.00 85.81 103 VAL A O 1
ATOM 788 N N . HIS A 1 104 ? 10.914 -0.922 -9.116 1.00 88.75 104 HIS A N 1
ATOM 789 C CA . HIS A 1 104 ? 10.691 -0.507 -7.735 1.00 88.75 104 HIS A CA 1
ATOM 790 C C . HIS A 1 104 ? 9.631 0.588 -7.689 1.00 88.75 104 HIS A C 1
ATOM 792 O O . HIS A 1 104 ? 9.905 1.760 -7.966 1.00 88.75 104 HIS A O 1
ATOM 798 N N . PHE A 1 105 ? 8.402 0.207 -7.352 1.00 89.56 105 PHE A N 1
ATOM 799 C CA . PHE A 1 105 ? 7.315 1.160 -7.175 1.00 89.56 105 PHE A CA 1
ATOM 800 C C . PHE A 1 105 ? 7.548 2.053 -5.948 1.00 89.56 105 PHE A C 1
ATOM 802 O O . PHE A 1 105 ? 8.122 1.633 -4.945 1.00 89.56 105 PHE A O 1
ATOM 809 N N . HIS A 1 106 ? 7.102 3.302 -6.031 1.00 89.50 106 HIS A N 1
ATOM 810 C CA . HIS A 1 106 ? 7.101 4.255 -4.924 1.00 89.50 106 HIS A CA 1
ATOM 811 C C . HIS A 1 106 ? 5.697 4.364 -4.323 1.00 89.50 106 HIS A C 1
ATOM 813 O O . HIS A 1 106 ? 4.711 3.994 -4.959 1.00 89.50 106 HIS A O 1
ATOM 819 N N . THR A 1 107 ? 5.587 4.907 -3.113 1.00 86.44 107 THR A N 1
ATOM 820 C CA . THR A 1 107 ? 4.301 5.202 -2.466 1.00 86.44 107 THR A CA 1
ATOM 821 C C . THR A 1 107 ? 3.449 6.140 -3.340 1.00 86.44 107 THR A C 1
ATOM 823 O O . THR A 1 107 ? 3.999 7.109 -3.865 1.00 86.44 107 THR A O 1
ATOM 826 N N . PRO A 1 108 ? 2.128 5.900 -3.490 1.00 87.81 108 PRO A N 1
ATOM 827 C CA . PRO A 1 108 ? 1.328 4.824 -2.880 1.00 87.81 108 PRO A CA 1
ATOM 828 C C . PRO A 1 108 ? 1.340 3.489 -3.645 1.00 87.81 108 PRO A C 1
ATOM 830 O O . PRO A 1 108 ? 0.770 2.511 -3.176 1.00 87.81 108 PRO A O 1
ATOM 833 N N . TYR A 1 109 ? 1.966 3.430 -4.816 1.00 88.00 109 TYR A N 1
ATOM 834 C CA . TYR A 1 109 ? 1.874 2.311 -5.756 1.00 88.00 109 TYR A CA 1
ATOM 835 C C . TYR A 1 109 ? 2.530 1.019 -5.256 1.00 88.00 109 TYR A C 1
ATOM 837 O O . TYR A 1 109 ? 2.064 -0.061 -5.597 1.00 88.00 109 TYR A O 1
ATOM 845 N N . CYS A 1 110 ? 3.569 1.116 -4.423 1.00 85.94 110 CYS A N 1
ATOM 846 C CA . CYS A 1 110 ? 4.187 -0.048 -3.776 1.00 85.94 110 CYS A CA 1
ATOM 847 C C . CYS A 1 110 ? 3.369 -0.651 -2.627 1.00 85.94 110 CYS A C 1
ATOM 849 O O . CYS A 1 110 ? 3.759 -1.687 -2.098 1.00 85.94 110 CYS A O 1
ATOM 851 N N . LEU A 1 111 ? 2.284 0.009 -2.206 1.00 86.69 111 LEU A N 1
ATOM 852 C CA . LEU A 1 111 ? 1.462 -0.434 -1.077 1.00 86.69 111 LEU A CA 1
ATOM 853 C C . LEU A 1 111 ? 0.292 -1.326 -1.510 1.00 86.69 111 LEU A C 1
ATOM 855 O O . LEU A 1 111 ? -0.370 -1.911 -0.660 1.00 86.69 111 LEU A O 1
ATOM 859 N N . VAL A 1 112 ? 0.028 -1.402 -2.815 1.00 82.31 112 VAL A N 1
ATOM 860 C CA . VAL A 1 112 ? -0.936 -2.337 -3.400 1.00 82.31 112 VAL A CA 1
ATOM 861 C C . VAL A 1 112 ? -0.246 -3.694 -3.542 1.00 82.31 112 VAL A C 1
ATOM 863 O O . VAL A 1 112 ? 0.953 -3.732 -3.823 1.00 82.31 112 VAL A O 1
ATOM 866 N N . GLY A 1 113 ? -0.981 -4.785 -3.305 1.00 71.00 113 GLY A N 1
ATOM 867 C CA . GLY A 1 113 ? -0.470 -6.160 -3.306 1.00 71.00 113 GLY A CA 1
ATOM 868 C C . GLY A 1 113 ? 0.374 -6.518 -4.542 1.00 71.00 113 GLY A C 1
ATOM 869 O O . GLY A 1 113 ? 0.341 -5.801 -5.546 1.00 71.00 113 GLY A O 1
ATOM 870 N N . PRO A 1 114 ? 1.148 -7.621 -4.489 1.00 69.81 114 PRO A N 1
ATOM 871 C CA . PRO A 1 114 ? 2.102 -7.963 -5.540 1.00 69.81 114 PRO A CA 1
ATOM 872 C C . PRO A 1 114 ? 1.422 -7.966 -6.914 1.00 69.81 114 PRO A C 1
ATOM 874 O O . PRO A 1 114 ? 0.403 -8.621 -7.123 1.00 69.81 114 PRO A O 1
ATOM 877 N N . VAL A 1 115 ? 2.005 -7.226 -7.863 1.00 65.19 115 VAL A N 1
ATOM 878 C CA . VAL A 1 115 ? 1.499 -7.088 -9.246 1.00 65.19 115 VAL A CA 1
ATOM 879 C C . VAL A 1 115 ? 1.574 -8.422 -10.017 1.00 65.19 115 VAL A C 1
ATOM 881 O O . VAL A 1 115 ? 1.067 -8.531 -11.127 1.00 65.19 115 VAL A O 1
ATOM 884 N N . GLU A 1 116 ? 2.186 -9.442 -9.416 1.00 69.31 116 GLU A N 1
ATOM 885 C CA . GLU A 1 116 ? 2.313 -10.802 -9.941 1.00 69.31 116 GLU A CA 1
ATOM 886 C C . GLU A 1 116 ? 0.967 -11.552 -9.972 1.00 69.31 116 GLU A C 1
ATOM 888 O O . GLU A 1 116 ? 0.761 -12.390 -10.849 1.00 69.31 116 GLU A O 1
ATOM 893 N N . ASP A 1 117 ? 0.025 -11.204 -9.085 1.00 80.19 117 ASP A N 1
ATOM 894 C CA . ASP A 1 117 ? -1.316 -11.795 -9.053 1.00 80.19 117 ASP A CA 1
ATOM 895 C C . ASP A 1 117 ? -2.302 -10.989 -9.912 1.00 80.19 117 ASP A C 1
ATOM 897 O O . ASP A 1 117 ? -2.327 -9.758 -9.850 1.00 80.19 117 ASP A O 1
ATOM 901 N N . GLU A 1 118 ? -3.214 -11.656 -10.635 1.00 84.94 118 GLU A N 1
ATOM 902 C CA . GLU A 1 118 ? -4.228 -10.983 -11.475 1.00 84.94 118 GLU A CA 1
ATOM 903 C C . GLU A 1 118 ? -5.050 -9.946 -10.692 1.00 84.94 118 GLU A C 1
ATOM 905 O O . GLU A 1 118 ? -5.332 -8.848 -11.176 1.00 84.94 118 GLU A O 1
ATOM 910 N N . THR A 1 119 ? -5.400 -10.271 -9.444 1.00 87.62 119 THR A N 1
ATOM 911 C CA . THR A 1 119 ? -6.145 -9.360 -8.565 1.00 87.62 119 THR A CA 1
ATOM 912 C C . THR A 1 119 ? -5.286 -8.172 -8.120 1.00 87.62 119 THR A C 1
ATOM 914 O O . THR A 1 119 ? -5.789 -7.049 -8.063 1.00 87.62 119 THR A O 1
ATOM 917 N N . GLY A 1 120 ? -3.998 -8.392 -7.836 1.00 86.00 120 GLY A N 1
ATOM 918 C CA . GLY A 1 120 ? -3.045 -7.334 -7.489 1.00 86.00 120 GLY A CA 1
ATOM 919 C C . GLY A 1 120 ? -2.812 -6.384 -8.664 1.00 86.00 120 GLY A C 1
ATOM 920 O O . GLY A 1 120 ? -2.939 -5.168 -8.515 1.00 86.00 120 GLY A O 1
ATOM 921 N N . ALA A 1 121 ? -2.608 -6.930 -9.864 1.00 86.19 121 ALA A N 1
ATOM 922 C CA . ALA A 1 121 ? -2.508 -6.165 -11.103 1.00 86.19 121 ALA A CA 1
ATOM 923 C C . ALA A 1 121 ? -3.770 -5.327 -11.374 1.00 86.19 121 ALA A C 1
ATOM 925 O O . ALA A 1 121 ? -3.666 -4.149 -11.722 1.00 86.19 121 ALA A O 1
ATOM 926 N N . ALA A 1 122 ? -4.964 -5.886 -11.155 1.00 89.19 122 ALA A N 1
ATOM 927 C CA . ALA A 1 122 ? -6.220 -5.164 -11.346 1.00 89.19 122 ALA A CA 1
ATOM 928 C C . ALA A 1 122 ? -6.428 -4.040 -10.309 1.00 89.19 122 ALA A C 1
ATOM 930 O O . ALA A 1 122 ? -6.886 -2.946 -10.659 1.00 89.19 122 ALA A O 1
ATOM 931 N N . ARG A 1 123 ? -6.039 -4.264 -9.044 1.00 92.06 123 ARG A N 1
ATOM 932 C CA . ARG A 1 123 ? -6.020 -3.232 -7.988 1.00 92.06 123 ARG A CA 1
ATOM 933 C C . ARG A 1 123 ? -5.034 -2.113 -8.320 1.00 92.06 123 ARG A C 1
ATOM 935 O O . ARG A 1 123 ? -5.386 -0.936 -8.219 1.00 92.06 123 ARG A O 1
ATOM 942 N N . PHE A 1 124 ? -3.838 -2.468 -8.783 1.00 90.12 124 PHE A N 1
ATOM 943 C CA . PHE A 1 124 ? -2.826 -1.516 -9.228 1.00 90.12 124 PHE A CA 1
ATOM 944 C C . PHE A 1 124 ? -3.334 -0.689 -10.415 1.00 90.12 124 PHE A C 1
ATOM 946 O O . PHE A 1 124 ? -3.283 0.542 -10.392 1.00 90.12 124 PHE A O 1
ATOM 953 N N . GLU A 1 125 ? -3.914 -1.338 -11.427 1.00 89.44 125 GLU A N 1
ATOM 954 C CA . GLU A 1 125 ? -4.512 -0.672 -12.584 1.00 89.44 125 GLU A CA 1
ATOM 955 C C . GLU A 1 125 ? -5.623 0.305 -12.159 1.00 89.44 125 GLU A C 1
ATOM 957 O O . GLU A 1 125 ? -5.672 1.441 -12.644 1.00 89.44 125 GLU A O 1
ATOM 962 N N . ALA A 1 126 ? -6.493 -0.097 -11.226 1.00 90.75 126 ALA A N 1
ATOM 963 C CA . ALA A 1 126 ? -7.541 0.762 -10.684 1.00 90.75 126 ALA A CA 1
ATOM 964 C C . ALA A 1 126 ? -6.965 1.997 -9.970 1.00 90.75 126 ALA A C 1
ATOM 966 O O . ALA A 1 126 ? -7.427 3.117 -10.209 1.00 90.75 126 ALA A O 1
ATOM 967 N N . LEU A 1 127 ? -5.915 1.824 -9.164 1.00 90.75 127 LEU A N 1
ATOM 968 C CA . LEU A 1 127 ? -5.227 2.926 -8.493 1.00 90.75 127 LEU A CA 1
ATOM 969 C C . LEU A 1 127 ? -4.627 3.922 -9.499 1.00 90.75 127 LEU A C 1
ATOM 971 O O . LEU A 1 127 ? -4.880 5.126 -9.406 1.00 90.75 127 LEU A O 1
ATOM 975 N N . ILE A 1 128 ? -3.902 3.436 -10.511 1.00 89.06 128 ILE A N 1
ATOM 976 C CA . ILE A 1 128 ? -3.329 4.287 -11.566 1.00 89.06 128 ILE A CA 1
ATOM 977 C C . ILE A 1 128 ? -4.419 5.081 -12.289 1.00 89.06 128 ILE A C 1
ATOM 979 O O . ILE A 1 128 ? -4.268 6.285 -12.515 1.00 89.06 128 ILE A O 1
ATOM 983 N N . ARG A 1 129 ? -5.541 4.437 -12.634 1.00 87.44 129 ARG A N 1
ATOM 984 C CA . ARG A 1 129 ? -6.677 5.109 -13.283 1.00 87.44 129 ARG A CA 1
ATOM 985 C C . ARG A 1 129 ? -7.229 6.241 -12.432 1.00 87.44 129 ARG A C 1
ATOM 987 O O . ARG A 1 129 ? -7.518 7.304 -12.990 1.00 87.44 129 ARG A O 1
ATOM 994 N N . TYR A 1 130 ? -7.372 6.033 -11.124 1.00 87.69 130 TYR A N 1
ATOM 995 C CA . TYR A 1 130 ? -7.814 7.076 -10.203 1.00 87.69 130 TYR A CA 1
ATOM 996 C C . TYR A 1 130 ? -6.825 8.247 -10.195 1.00 87.69 130 TYR A C 1
ATOM 998 O O . TYR A 1 130 ? -7.216 9.369 -10.521 1.00 87.69 130 TYR A O 1
ATOM 1006 N N . CYS A 1 131 ? -5.535 7.985 -9.959 1.00 85.88 131 CYS A N 1
ATOM 1007 C CA . CYS A 1 131 ? -4.491 9.015 -9.912 1.00 85.88 131 CYS A CA 1
ATOM 1008 C C . CYS A 1 131 ? -4.398 9.826 -11.214 1.00 85.88 131 CYS A C 1
ATOM 1010 O O . CYS A 1 131 ? -4.371 11.058 -11.194 1.00 85.88 131 CYS A O 1
ATOM 1012 N N . VAL A 1 132 ? -4.417 9.156 -12.371 1.00 80.88 132 VAL A N 1
ATOM 1013 C CA . VAL A 1 132 ? -4.411 9.823 -13.683 1.00 80.88 132 VAL A CA 1
ATOM 1014 C C . VAL A 1 132 ? -5.689 10.643 -13.891 1.00 80.88 132 VAL A C 1
ATOM 1016 O O . VAL A 1 132 ? -5.638 11.724 -14.482 1.00 80.88 132 VAL A O 1
ATOM 1019 N N . SER A 1 133 ? -6.839 10.168 -13.406 1.00 80.19 133 SER A N 1
ATOM 1020 C CA . SER A 1 133 ? -8.130 10.842 -13.595 1.00 80.19 133 SER A CA 1
ATOM 1021 C C . SER A 1 133 ? -8.315 12.060 -12.703 1.00 80.19 133 SER A C 1
ATOM 1023 O O . SER A 1 133 ? -8.873 13.041 -13.188 1.00 80.19 133 SER A O 1
ATOM 1025 N N . ILE A 1 134 ? -7.787 12.056 -11.471 1.00 77.50 134 ILE A N 1
ATOM 1026 C CA . ILE A 1 134 ? -7.750 13.256 -10.614 1.00 77.50 134 ILE A CA 1
ATOM 1027 C C . ILE A 1 134 ? -7.057 14.411 -11.339 1.00 77.50 134 ILE A C 1
ATOM 1029 O O . ILE A 1 134 ? -7.457 15.568 -11.241 1.00 77.50 134 ILE A O 1
ATOM 1033 N N . LYS A 1 135 ? -5.994 14.092 -12.079 1.00 73.06 135 LYS A N 1
ATOM 1034 C CA . LYS A 1 135 ? -5.096 15.088 -12.663 1.00 73.06 135 LYS A CA 1
ATOM 1035 C C . LYS A 1 135 ? -5.443 15.421 -14.123 1.00 73.06 135 LYS A C 1
ATOM 1037 O O . LYS A 1 135 ? -4.910 16.377 -14.690 1.00 73.06 135 LYS A O 1
ATOM 1042 N N . ARG A 1 136 ? -6.361 14.676 -14.754 1.00 68.81 136 ARG A N 1
ATOM 1043 C CA . ARG A 1 136 ? -6.909 14.989 -16.082 1.00 68.81 136 ARG A CA 1
ATOM 1044 C C . ARG A 1 136 ? -8.124 15.905 -15.956 1.00 68.81 136 ARG A C 1
ATOM 1046 O O . ARG A 1 136 ? -9.207 15.465 -15.598 1.00 68.81 136 ARG A O 1
ATOM 1053 N N . VAL A 1 137 ? -7.985 17.136 -16.452 1.00 54.75 137 VAL A N 1
ATOM 1054 C CA . VAL A 1 137 ? -9.052 18.161 -16.543 1.00 54.75 137 VAL A CA 1
ATOM 1055 C C . VAL A 1 137 ? -10.331 17.673 -17.263 1.00 54.75 137 VAL A C 1
ATOM 1057 O O . VAL A 1 137 ? -11.380 18.291 -17.132 1.00 54.75 137 VAL A O 1
ATOM 1060 N N . LYS A 1 138 ? -10.283 16.569 -18.029 1.00 58.72 138 LYS A N 1
ATOM 1061 C CA . LYS A 1 138 ? -11.421 16.071 -18.829 1.00 58.72 138 LYS A CA 1
ATOM 1062 C C . LYS A 1 138 ? -12.019 14.718 -18.403 1.00 58.72 138 LYS A C 1
ATOM 1064 O O . LYS A 1 138 ? -12.888 14.226 -19.114 1.00 58.72 138 LYS A O 1
ATOM 1069 N N . GLY A 1 139 ? -11.607 14.105 -17.286 1.00 54.31 139 GLY A N 1
ATOM 1070 C CA . GLY A 1 139 ? -12.315 12.940 -16.708 1.00 54.31 139 GLY A CA 1
ATOM 1071 C C . GLY A 1 139 ? -12.512 11.719 -17.634 1.00 54.31 139 GLY A C 1
ATOM 1072 O O . GLY A 1 139 ? -13.451 10.948 -17.454 1.00 54.31 139 GLY A O 1
ATOM 1073 N N . THR A 1 140 ? -11.677 11.541 -18.664 1.00 56.28 140 THR A N 1
ATOM 1074 C CA . THR A 1 140 ? -11.868 10.501 -19.695 1.00 56.28 140 THR A CA 1
ATOM 1075 C C . THR A 1 140 ? -11.247 9.142 -19.355 1.00 56.28 140 THR A C 1
ATOM 1077 O O . THR A 1 140 ? -11.516 8.177 -20.062 1.00 56.28 140 THR A O 1
ATOM 1080 N N . GLY A 1 141 ? -10.421 9.040 -18.306 1.00 56.66 141 GLY A N 1
ATOM 1081 C CA . GLY A 1 141 ? -9.607 7.846 -18.027 1.00 56.66 141 GLY A CA 1
ATOM 1082 C C . GLY A 1 141 ? -10.371 6.634 -17.477 1.00 56.66 141 GLY A C 1
ATOM 1083 O O . GLY A 1 141 ? -9.991 5.501 -17.757 1.00 56.66 141 GLY A O 1
ATOM 1084 N N . ILE A 1 142 ? -11.457 6.849 -16.728 1.00 58.66 142 ILE A N 1
ATOM 1085 C CA . ILE A 1 142 ? -12.171 5.757 -16.032 1.00 58.66 142 ILE A CA 1
ATOM 1086 C C . ILE A 1 142 ? -13.282 5.134 -16.896 1.00 58.66 142 ILE A C 1
ATOM 1088 O O . 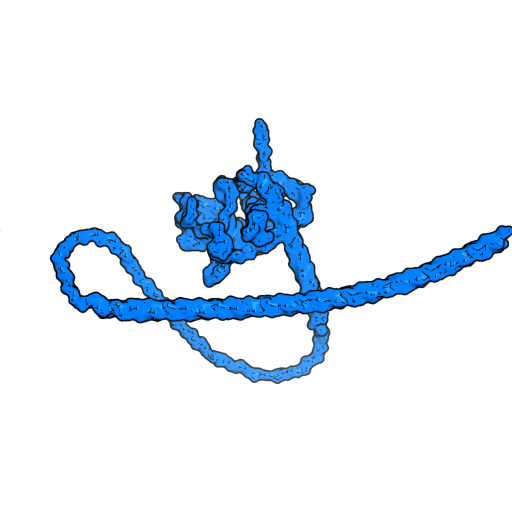ILE A 1 142 ? -13.611 3.962 -16.736 1.00 58.66 142 ILE A O 1
ATOM 1092 N N . ARG A 1 143 ? -13.775 5.869 -17.901 1.00 65.38 143 ARG A N 1
ATOM 1093 C CA . ARG A 1 143 ? -14.986 5.535 -18.675 1.00 65.38 143 ARG A CA 1
ATOM 1094 C C . ARG A 1 143 ? -14.948 4.202 -19.424 1.00 65.38 143 ARG A C 1
ATOM 1096 O O . ARG A 1 143 ? -15.993 3.617 -19.667 1.00 65.38 143 ARG A O 1
ATOM 1103 N N . SER A 1 144 ? -13.777 3.742 -19.849 1.00 62.38 144 SER A N 1
ATOM 1104 C CA . SER A 1 144 ? -13.660 2.549 -20.699 1.00 62.38 144 SER A CA 1
ATOM 1105 C C . SER A 1 144 ? -13.736 1.228 -19.931 1.00 62.38 144 SER A C 1
ATOM 1107 O O . SER A 1 144 ? -13.973 0.200 -20.557 1.00 62.38 144 SER A O 1
ATOM 1109 N N . LYS A 1 145 ? -13.554 1.236 -18.602 1.00 73.94 145 LYS A N 1
ATOM 1110 C CA . LYS A 1 145 ? -13.528 0.030 -17.748 1.00 73.94 145 LYS A CA 1
ATOM 1111 C C . LYS A 1 145 ? -14.085 0.323 -16.346 1.00 73.94 145 LYS A C 1
ATOM 1113 O O . LYS A 1 145 ? -13.497 -0.047 -15.334 1.00 73.94 145 LYS A O 1
ATOM 1118 N N . THR A 1 146 ? -15.220 1.014 -16.287 1.00 79.75 146 THR A N 1
ATOM 1119 C CA . THR A 1 146 ? -15.871 1.414 -15.031 1.00 79.75 146 THR A CA 1
ATOM 1120 C C . THR A 1 146 ? -16.203 0.234 -14.108 1.00 79.75 146 THR A C 1
ATOM 1122 O O . THR A 1 146 ? -16.001 0.345 -12.903 1.00 79.75 146 THR A O 1
ATOM 1125 N N . SER A 1 147 ? -16.682 -0.894 -14.644 1.00 84.75 147 SER A N 1
ATOM 1126 C CA . SER A 1 147 ? -17.035 -2.075 -13.838 1.00 84.75 147 SER A CA 1
ATOM 1127 C C . SER A 1 147 ? -15.817 -2.652 -13.115 1.00 84.75 147 SER A C 1
ATOM 1129 O O . SER A 1 147 ? -15.813 -2.706 -11.890 1.00 84.75 147 SER A O 1
ATOM 1131 N N . ALA A 1 148 ? -14.755 -2.967 -13.862 1.00 86.06 148 ALA A N 1
ATOM 1132 C CA . ALA A 1 148 ? -13.496 -3.465 -13.305 1.00 86.06 148 ALA A CA 1
ATOM 1133 C C . ALA A 1 148 ? -12.860 -2.453 -12.336 1.00 86.06 148 ALA A C 1
ATOM 1135 O O . ALA A 1 148 ? -12.336 -2.819 -11.289 1.00 86.06 148 ALA A O 1
ATOM 1136 N N . PHE A 1 149 ? -12.946 -1.153 -12.643 1.00 89.81 149 PHE A N 1
ATOM 1137 C CA . PHE A 1 149 ? -12.495 -0.115 -11.720 1.00 89.81 149 PHE A CA 1
ATOM 1138 C C . PHE A 1 149 ? -13.255 -0.176 -10.387 1.00 89.81 149 PHE A C 1
ATOM 1140 O O . PHE A 1 149 ? -12.625 -0.243 -9.337 1.00 89.81 149 PHE A O 1
ATOM 1147 N N . LYS A 1 150 ? -14.594 -0.187 -10.409 1.00 90.81 150 LYS A N 1
ATOM 1148 C CA . LYS A 1 150 ? -15.418 -0.221 -9.189 1.00 90.81 150 LYS A CA 1
ATOM 1149 C C . LYS A 1 150 ? -15.249 -1.504 -8.380 1.00 90.81 150 LYS A C 1
ATOM 1151 O O . LYS A 1 150 ? -15.389 -1.460 -7.162 1.00 90.81 150 LYS A O 1
ATOM 1156 N N . GLU A 1 151 ? -14.939 -2.610 -9.044 1.00 93.81 151 GLU A N 1
ATOM 1157 C CA . GLU A 1 151 ? -14.671 -3.898 -8.409 1.00 93.81 151 GLU A CA 1
ATOM 1158 C C . GLU A 1 151 ? -13.356 -3.891 -7.614 1.00 93.81 151 GLU A C 1
ATOM 1160 O O . GLU A 1 151 ? -13.324 -4.319 -6.461 1.00 93.81 151 GLU A O 1
ATOM 1165 N N . HIS A 1 152 ? -12.273 -3.357 -8.188 1.00 93.94 152 HIS A N 1
ATOM 1166 C CA . HIS A 1 152 ? -10.936 -3.475 -7.592 1.00 93.94 152 HIS A CA 1
ATOM 1167 C C . HIS A 1 152 ? -10.468 -2.235 -6.821 1.00 93.94 152 HIS A C 1
ATOM 1169 O O . HIS A 1 152 ? -9.638 -2.351 -5.917 1.00 93.94 152 HIS A O 1
ATOM 1175 N N . PHE A 1 153 ? -10.997 -1.048 -7.131 1.00 93.94 153 PHE A N 1
ATOM 1176 C CA . PHE A 1 153 ? -10.579 0.203 -6.494 1.00 93.94 153 PHE A CA 1
ATOM 1177 C C . PHE A 1 153 ? -10.785 0.243 -4.967 1.00 93.94 153 PHE A C 1
ATOM 1179 O O . PHE A 1 153 ? -9.873 0.711 -4.280 1.00 93.94 153 PHE A O 1
ATOM 1186 N N . PRO A 1 154 ? -11.894 -0.274 -4.393 1.00 95.00 154 PRO A N 1
ATOM 1187 C CA . PRO A 1 154 ? -12.053 -0.326 -2.939 1.00 95.00 154 PRO A CA 1
ATOM 1188 C C . PRO A 1 154 ? -10.951 -1.161 -2.276 1.00 95.00 154 PRO A C 1
ATOM 1190 O O . PRO A 1 154 ? -10.369 -0.733 -1.282 1.00 95.00 154 PRO A O 1
ATOM 1193 N N . GLY A 1 155 ? -10.605 -2.308 -2.873 1.00 93.25 155 GLY A N 1
ATOM 1194 C CA . GLY A 1 155 ? -9.523 -3.172 -2.395 1.00 93.25 155 GLY A CA 1
ATOM 1195 C C . GLY A 1 155 ? -8.165 -2.472 -2.416 1.00 93.25 155 GLY A C 1
ATOM 1196 O O . GLY A 1 155 ? -7.456 -2.497 -1.416 1.00 93.25 155 GLY A O 1
ATOM 1197 N N . ALA A 1 156 ? -7.846 -1.767 -3.506 1.00 92.69 156 ALA A N 1
ATOM 1198 C CA . ALA A 1 156 ? -6.619 -0.974 -3.600 1.00 92.69 156 ALA A CA 1
ATOM 1199 C C . ALA A 1 156 ? -6.549 0.125 -2.521 1.00 92.69 156 ALA A C 1
ATOM 1201 O O . ALA A 1 156 ? -5.500 0.348 -1.921 1.00 92.69 156 ALA A O 1
ATOM 1202 N N . CYS A 1 157 ? -7.671 0.799 -2.241 1.00 92.94 157 CYS A N 1
ATOM 1203 C CA . CYS A 1 157 ? -7.736 1.809 -1.182 1.00 92.94 157 CYS A CA 1
ATOM 1204 C C . CYS A 1 157 ? -7.507 1.196 0.203 1.00 92.94 157 CYS A C 1
ATOM 1206 O O . CYS A 1 157 ? -6.796 1.786 1.014 1.00 92.94 157 CYS A O 1
ATOM 1208 N N . CYS A 1 158 ? -8.104 0.034 0.480 1.00 92.31 158 CYS A N 1
ATOM 1209 C CA . CYS A 1 158 ? -7.927 -0.667 1.750 1.00 92.31 158 CYS A CA 1
ATOM 1210 C C . CYS A 1 158 ? -6.473 -1.095 1.970 1.00 92.31 158 CYS A C 1
ATOM 1212 O O . CYS A 1 158 ? -5.939 -0.822 3.038 1.00 92.31 158 CYS A O 1
ATOM 1214 N N . GLU A 1 159 ? -5.805 -1.664 0.965 1.00 91.12 159 GLU A N 1
ATOM 1215 C CA . GLU A 1 159 ? -4.394 -2.065 1.080 1.00 91.12 159 GLU A CA 1
ATOM 1216 C C . GLU A 1 159 ? -3.479 -0.872 1.378 1.00 91.12 159 GLU A C 1
ATOM 1218 O O . GLU A 1 159 ? -2.705 -0.895 2.336 1.00 91.12 159 GLU A O 1
ATOM 1223 N N . VAL A 1 160 ? -3.634 0.222 0.622 1.00 89.25 160 VAL A N 1
ATOM 1224 C CA . VAL A 1 160 ? -2.902 1.473 0.872 1.00 89.25 160 VAL A CA 1
ATOM 1225 C C . VAL A 1 160 ? -3.163 1.967 2.297 1.00 89.25 160 VAL A C 1
ATOM 1227 O O . VAL A 1 160 ? -2.237 2.334 3.019 1.00 89.25 160 VAL A O 1
ATOM 1230 N N . ALA A 1 161 ? -4.421 1.962 2.733 1.00 89.69 161 ALA A N 1
ATOM 1231 C CA . ALA A 1 161 ? -4.821 2.428 4.052 1.00 89.69 161 ALA A CA 1
ATOM 1232 C C . ALA A 1 161 ? -4.257 1.576 5.196 1.00 89.69 161 ALA A C 1
ATOM 1234 O O . ALA A 1 161 ? -3.795 2.128 6.202 1.00 89.69 161 ALA A O 1
ATOM 1235 N N . GLU A 1 162 ? -4.301 0.254 5.066 1.00 89.69 162 GLU A N 1
ATOM 1236 C CA . GLU A 1 162 ? -3.728 -0.698 6.016 1.00 89.69 162 GLU A CA 1
ATOM 1237 C C . GLU A 1 162 ? -2.221 -0.499 6.121 1.00 89.69 162 GLU A C 1
ATOM 1239 O O . GLU A 1 162 ? -1.693 -0.348 7.226 1.00 89.69 162 GLU A O 1
ATOM 1244 N N . GLN A 1 163 ? -1.548 -0.383 4.978 1.00 87.25 163 GLN A N 1
ATOM 1245 C CA . GLN A 1 163 ? -0.106 -0.226 4.923 1.00 87.25 163 GLN A CA 1
ATOM 1246 C C . GLN A 1 163 ? 0.369 1.088 5.544 1.00 87.25 163 GLN A C 1
ATOM 1248 O O . GLN A 1 163 ? 1.268 1.084 6.383 1.00 87.25 163 GLN A O 1
ATOM 1253 N N . VAL A 1 164 ? -0.296 2.202 5.232 1.00 88.00 164 VAL A N 1
ATOM 1254 C CA . VAL A 1 164 ? -0.023 3.507 5.858 1.00 88.00 164 VAL A CA 1
ATOM 1255 C C . VAL A 1 164 ? -0.223 3.449 7.372 1.00 88.00 164 VAL A C 1
ATOM 1257 O O . VAL A 1 164 ? 0.541 4.038 8.137 1.00 88.00 164 VAL A O 1
ATOM 1260 N N . THR A 1 165 ? -1.252 2.735 7.832 1.00 88.62 165 THR A N 1
ATOM 1261 C CA . THR A 1 165 ? -1.529 2.592 9.271 1.00 88.62 165 THR A CA 1
ATOM 1262 C C . THR A 1 165 ? -0.459 1.758 9.959 1.00 88.62 165 THR A C 1
ATOM 1264 O O . THR A 1 165 ? -0.032 2.098 11.064 1.00 88.62 165 THR A O 1
ATOM 1267 N N . ARG A 1 166 ? -0.010 0.687 9.298 1.00 87.12 166 ARG A N 1
ATOM 1268 C CA . ARG A 1 166 ? 1.078 -0.173 9.757 1.00 87.12 166 ARG A CA 1
ATOM 1269 C C . ARG A 1 166 ? 2.380 0.613 9.883 1.00 87.12 166 ARG A C 1
ATOM 1271 O O . ARG A 1 166 ? 2.937 0.659 10.975 1.00 87.12 166 ARG A O 1
ATOM 1278 N N . GLU A 1 167 ? 2.785 1.326 8.837 1.00 86.81 167 GLU A N 1
ATOM 1279 C CA . GLU A 1 167 ? 4.000 2.154 8.841 1.00 86.81 167 GLU A CA 1
ATOM 1280 C C . GLU A 1 167 ? 3.942 3.261 9.902 1.00 86.81 167 GLU A C 1
ATOM 1282 O O . GLU A 1 167 ? 4.909 3.495 10.626 1.00 86.81 167 GLU A O 1
ATOM 1287 N N . ALA A 1 168 ? 2.790 3.920 10.070 1.00 86.31 168 ALA A N 1
ATOM 1288 C CA . ALA A 1 168 ? 2.616 4.925 11.116 1.00 86.31 168 ALA A CA 1
ATOM 1289 C C . ALA A 1 168 ? 2.720 4.325 12.529 1.00 86.31 168 ALA A C 1
ATOM 1291 O O . ALA A 1 168 ? 3.251 4.970 13.437 1.00 86.31 168 ALA A O 1
ATOM 1292 N N . ARG A 1 169 ? 2.217 3.101 12.735 1.00 86.75 169 ARG A N 1
ATOM 1293 C CA . ARG A 1 169 ? 2.342 2.377 14.007 1.00 86.75 169 ARG A CA 1
ATOM 1294 C C . ARG A 1 169 ? 3.795 1.994 14.276 1.00 86.75 169 ARG A C 1
ATOM 1296 O O . ARG A 1 169 ? 4.281 2.262 15.370 1.00 86.75 169 ARG A O 1
ATOM 1303 N N . GLU A 1 170 ? 4.479 1.425 13.291 1.00 84.56 170 GLU A N 1
ATOM 1304 C CA . GLU A 1 170 ? 5.893 1.041 13.384 1.00 84.56 170 GLU A CA 1
ATOM 1305 C C . GLU A 1 170 ? 6.777 2.254 13.679 1.00 84.56 170 GLU A C 1
ATOM 1307 O O . GLU A 1 170 ? 7.585 2.221 14.604 1.00 84.56 170 GLU A O 1
ATOM 1312 N N . LYS A 1 171 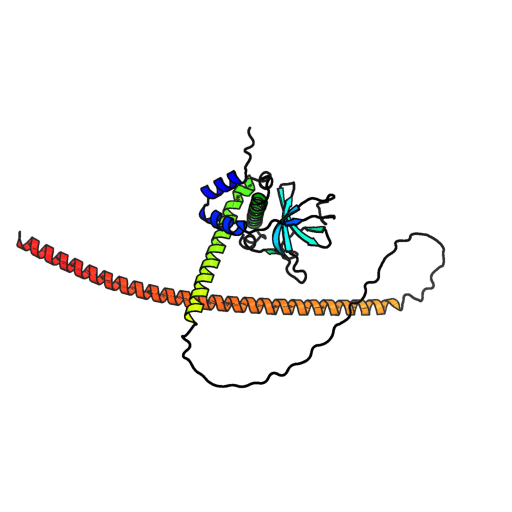? 6.541 3.377 12.992 1.00 85.31 171 LYS A N 1
ATOM 1313 C CA . LYS A 1 171 ? 7.246 4.633 13.258 1.00 85.31 171 LYS A CA 1
ATOM 1314 C C . LYS A 1 171 ? 7.022 5.142 14.683 1.00 85.31 171 LYS A C 1
ATOM 1316 O O . LYS A 1 171 ? 7.974 5.548 15.336 1.00 85.31 171 LYS A O 1
ATOM 1321 N N . ARG A 1 172 ? 5.787 5.091 15.202 1.00 81.94 172 ARG A N 1
ATOM 1322 C CA . ARG A 1 172 ? 5.499 5.485 16.597 1.00 81.94 172 ARG A CA 1
ATOM 1323 C C . ARG A 1 172 ? 6.222 4.605 17.612 1.00 81.94 172 ARG A C 1
ATOM 1325 O O . ARG A 1 172 ? 6.642 5.112 18.648 1.00 81.94 172 ARG A O 1
ATOM 1332 N N . ILE A 1 173 ? 6.338 3.307 17.334 1.00 76.94 173 ILE A N 1
ATOM 1333 C CA . ILE A 1 173 ? 7.091 2.376 18.180 1.00 76.94 173 ILE A CA 1
ATOM 1334 C C . ILE A 1 173 ? 8.578 2.744 18.134 1.00 76.94 173 ILE A C 1
ATOM 1336 O O . ILE A 1 173 ? 9.167 2.974 19.187 1.00 76.94 173 ILE A O 1
ATOM 1340 N N . ALA A 1 174 ? 9.150 2.917 16.938 1.00 76.31 174 ALA A N 1
ATOM 1341 C CA . ALA A 1 174 ? 10.547 3.310 16.760 1.00 76.31 174 ALA A CA 1
ATOM 1342 C C . ALA A 1 174 ? 10.880 4.644 17.459 1.00 76.31 174 ALA A C 1
ATOM 1344 O O . ALA A 1 174 ? 11.834 4.714 18.232 1.00 76.31 174 ALA A O 1
ATOM 1345 N N . ASP A 1 175 ? 10.053 5.678 17.276 1.00 74.38 175 ASP A N 1
ATOM 1346 C CA . ASP A 1 175 ? 10.232 6.989 17.916 1.00 74.38 175 ASP A CA 1
ATOM 1347 C C . ASP A 1 175 ? 10.161 6.892 19.453 1.00 74.38 175 ASP A C 1
ATOM 1349 O O . ASP A 1 175 ? 10.868 7.607 20.171 1.00 74.38 175 ASP A O 1
ATOM 1353 N N . ARG A 1 176 ? 9.322 5.992 19.984 1.00 71.06 176 ARG A N 1
ATOM 1354 C CA . ARG A 1 176 ? 9.212 5.745 21.428 1.00 71.06 176 ARG A CA 1
ATOM 1355 C C . ARG A 1 176 ? 10.434 5.005 21.976 1.00 71.06 176 ARG A C 1
ATOM 1357 O O . ARG A 1 176 ? 10.878 5.349 23.069 1.00 71.06 176 ARG A O 1
ATOM 1364 N N . CYS A 1 177 ? 10.992 4.056 21.225 1.00 65.19 177 CYS A N 1
ATOM 1365 C CA . CYS A 1 177 ? 12.231 3.356 21.575 1.00 65.19 177 CYS A CA 1
ATOM 1366 C C . CYS A 1 177 ? 13.430 4.316 21.601 1.00 65.19 177 CYS A C 1
ATOM 1368 O O . CYS A 1 177 ? 14.132 4.380 22.606 1.00 65.19 177 CYS A O 1
ATOM 1370 N N . VAL A 1 178 ? 13.598 5.158 20.574 1.00 62.16 178 VAL A N 1
ATOM 1371 C CA . VAL A 1 178 ? 14.692 6.151 20.510 1.00 62.16 178 VAL A CA 1
ATOM 1372 C C . VAL A 1 178 ? 14.626 7.151 21.670 1.00 62.16 178 VAL A C 1
ATOM 1374 O O . VAL A 1 178 ? 15.651 7.574 22.203 1.00 62.16 178 VAL A O 1
ATOM 1377 N N . ARG A 1 179 ? 13.420 7.518 22.122 1.00 54.06 179 ARG A N 1
ATOM 1378 C CA . ARG A 1 179 ? 13.245 8.450 23.246 1.00 54.06 179 ARG A CA 1
ATOM 1379 C C . ARG A 1 179 ? 13.620 7.850 24.608 1.00 54.06 179 ARG A C 1
ATOM 1381 O O . ARG A 1 179 ? 13.889 8.613 25.533 1.00 54.06 179 ARG A O 1
ATOM 1388 N N . LEU A 1 180 ? 13.648 6.523 24.737 1.00 54.88 180 LEU A N 1
ATOM 1389 C CA . LEU A 1 180 ? 14.081 5.824 25.952 1.00 54.88 180 LEU A CA 1
ATOM 1390 C C . LEU A 1 180 ? 15.604 5.605 26.000 1.00 54.88 180 LEU A C 1
ATOM 1392 O O . LEU A 1 180 ? 16.142 5.378 27.080 1.00 54.88 180 LEU A O 1
ATOM 1396 N N . GLU A 1 181 ? 16.305 5.753 24.872 1.00 51.59 181 GLU A N 1
ATOM 1397 C CA . GLU A 1 181 ? 17.765 5.603 24.767 1.00 51.59 181 GLU A CA 1
ATOM 1398 C C . GLU A 1 181 ? 18.555 6.917 24.914 1.00 51.59 181 GLU A C 1
ATOM 1400 O O . GLU A 1 181 ? 19.775 6.919 24.754 1.00 51.59 181 GLU A O 1
ATOM 1405 N N . LEU A 1 182 ? 17.910 8.043 25.251 1.00 41.19 182 LEU A N 1
ATOM 1406 C CA . LEU A 1 182 ? 18.613 9.281 25.614 1.00 41.19 182 LEU A CA 1
ATOM 1407 C C . LEU A 1 182 ? 18.755 9.398 27.147 1.00 41.19 182 LEU A C 1
ATOM 1409 O O . LEU A 1 182 ? 17.903 10.014 27.798 1.00 41.19 182 LEU A O 1
ATOM 1413 N N . PRO A 1 183 ? 19.827 8.866 27.769 1.00 48.34 183 PRO A N 1
ATOM 1414 C CA . PRO A 1 183 ? 20.159 9.242 29.130 1.00 48.34 183 PRO A CA 1
ATOM 1415 C C . PRO A 1 183 ? 20.544 10.724 29.151 1.00 48.34 183 PRO A C 1
ATOM 1417 O O . PRO A 1 183 ? 21.261 11.226 28.280 1.00 48.34 183 PRO A O 1
ATOM 1420 N N . HIS A 1 184 ? 20.047 11.435 30.164 1.00 43.41 184 HIS A N 1
ATOM 1421 C CA . HIS A 1 184 ? 20.508 12.770 30.522 1.00 43.41 184 HIS A CA 1
ATOM 1422 C C . HIS A 1 184 ? 22.040 12.816 30.495 1.00 43.41 184 HIS A C 1
ATOM 1424 O O . HIS A 1 184 ? 22.696 12.128 31.275 1.00 43.41 184 HIS A O 1
ATOM 1430 N N . LYS A 1 185 ? 22.609 13.639 29.605 1.00 40.34 185 LYS A N 1
ATOM 1431 C CA . LYS A 1 185 ? 24.026 14.006 29.647 1.00 40.34 185 LYS A CA 1
ATOM 1432 C C . LYS A 1 185 ? 24.304 14.688 30.986 1.00 40.34 185 LYS A C 1
ATOM 1434 O O . LYS A 1 185 ? 24.099 15.890 31.138 1.00 40.34 185 LYS A O 1
ATOM 1439 N N . THR A 1 186 ? 24.806 13.923 31.946 1.00 43.44 186 THR A N 1
ATOM 1440 C CA . THR A 1 186 ? 25.684 14.445 32.983 1.00 43.44 186 THR A CA 1
ATOM 1441 C C . THR A 1 186 ? 26.924 15.004 32.294 1.00 43.44 186 THR A C 1
ATOM 1443 O O . THR A 1 186 ? 27.588 14.338 31.500 1.00 43.44 186 THR A O 1
ATOM 1446 N N . HIS A 1 187 ? 27.193 16.276 32.567 1.00 41.03 187 HIS A N 1
ATOM 1447 C CA . HIS A 1 187 ? 28.420 16.959 32.198 1.00 41.03 187 HIS A CA 1
ATOM 1448 C C . HIS A 1 187 ? 29.639 16.162 32.677 1.00 41.03 187 HIS A C 1
ATOM 1450 O O . HIS A 1 187 ? 29.884 16.082 33.878 1.00 41.03 187 HIS A O 1
ATOM 1456 N N . LEU A 1 188 ? 30.439 15.649 31.744 1.00 38.06 188 LEU A N 1
ATOM 1457 C CA . LEU A 1 188 ? 31.839 15.325 31.992 1.00 38.06 188 LEU A CA 1
ATOM 1458 C C . LEU A 1 188 ? 32.697 15.947 30.891 1.00 38.06 188 LEU A C 1
ATOM 1460 O O . LEU A 1 188 ? 32.808 15.461 29.769 1.00 38.06 188 LEU A O 1
ATOM 1464 N N . THR A 1 189 ? 33.271 17.085 31.263 1.00 43.59 189 THR A N 1
ATOM 1465 C CA . THR A 1 189 ? 34.527 17.645 30.769 1.00 43.59 189 THR A CA 1
ATOM 1466 C C . THR A 1 189 ? 35.601 16.556 30.742 1.00 43.59 189 THR A C 1
ATOM 1468 O O . THR A 1 189 ? 35.736 15.878 31.755 1.00 43.59 189 THR A O 1
ATOM 1471 N N . THR A 1 190 ? 36.376 16.413 29.655 1.00 37.56 190 THR A N 1
ATOM 1472 C CA . THR A 1 190 ? 37.844 16.180 29.656 1.00 37.56 190 THR A CA 1
ATOM 1473 C C . THR A 1 190 ? 38.405 16.127 28.218 1.00 37.56 190 THR A C 1
ATOM 1475 O O . THR A 1 190 ? 37.979 15.318 27.405 1.00 37.56 190 THR A O 1
ATOM 1478 N N . ALA A 1 191 ? 39.367 17.029 27.978 1.00 36.22 191 ALA A N 1
ATOM 1479 C CA . ALA A 1 191 ? 40.545 17.020 27.091 1.00 36.22 191 ALA A CA 1
ATOM 1480 C C . ALA A 1 191 ? 40.471 16.677 25.577 1.00 36.22 191 ALA A C 1
ATOM 1482 O O . ALA A 1 191 ? 40.272 15.541 25.166 1.00 36.22 191 ALA A O 1
ATOM 1483 N N . GLN A 1 192 ? 40.783 17.708 24.769 1.00 36.38 192 GLN A N 1
ATOM 1484 C CA . GLN A 1 192 ? 41.904 17.808 23.795 1.00 36.38 192 GLN A CA 1
ATOM 1485 C C . GLN A 1 192 ? 42.726 16.512 23.558 1.00 36.38 192 GLN A C 1
ATOM 1487 O O . GLN A 1 192 ? 43.126 15.868 24.517 1.00 36.38 192 GLN A O 1
ATOM 1492 N N . SER A 1 193 ? 43.164 16.120 22.353 1.00 38.78 193 SER A N 1
ATOM 1493 C CA . SER A 1 193 ? 43.818 16.902 21.283 1.00 38.78 193 SER A CA 1
ATOM 1494 C C . SER A 1 193 ? 44.139 15.979 20.061 1.00 38.78 193 SER A C 1
ATOM 1496 O O . SER A 1 193 ? 43.630 14.861 20.036 1.00 38.78 193 SER A O 1
ATOM 1498 N N . PRO A 1 194 ? 44.902 16.380 19.014 1.00 53.97 194 PRO A N 1
ATOM 1499 C CA . PRO A 1 194 ? 44.499 16.222 17.614 1.00 53.97 194 PRO A CA 1
ATOM 1500 C C . PRO A 1 194 ? 45.384 15.248 16.809 1.00 53.97 194 PRO A C 1
ATOM 1502 O O . PRO A 1 194 ? 46.461 14.871 17.252 1.00 53.97 194 PRO A O 1
ATOM 1505 N N . ALA A 1 195 ? 44.983 14.924 15.576 1.00 36.75 195 ALA A N 1
ATOM 1506 C CA . ALA A 1 195 ? 45.896 14.802 14.429 1.00 36.75 195 ALA A CA 1
ATOM 1507 C C . ALA A 1 195 ? 45.100 14.509 13.153 1.00 36.75 195 ALA A C 1
ATOM 1509 O O . ALA A 1 195 ? 44.632 13.398 12.918 1.00 36.75 195 ALA A O 1
ATOM 1510 N N . SER A 1 196 ? 44.979 15.531 12.314 1.00 42.97 196 SER A N 1
ATOM 1511 C CA . SER A 1 196 ? 44.620 15.394 10.908 1.00 42.97 196 SER A CA 1
ATOM 1512 C C . SER A 1 196 ? 45.888 15.063 10.124 1.00 42.97 196 SER A C 1
ATOM 1514 O O . SER A 1 196 ? 46.910 15.729 10.292 1.00 42.97 196 SER A O 1
ATOM 1516 N N . THR A 1 197 ? 45.833 14.099 9.211 1.00 39.28 197 THR A N 1
ATOM 1517 C CA . THR A 1 197 ? 46.781 14.041 8.091 1.00 39.28 197 THR A CA 1
ATOM 1518 C C . THR A 1 197 ? 46.028 13.608 6.831 1.00 39.28 197 THR A C 1
ATOM 1520 O O . THR A 1 197 ? 45.312 12.608 6.879 1.00 39.28 197 THR A O 1
ATOM 1523 N N . PRO A 1 198 ? 46.116 14.379 5.733 1.00 53.03 198 PRO A N 1
ATOM 1524 C CA . PRO A 1 198 ? 45.375 14.123 4.502 1.00 53.03 198 PRO A CA 1
ATOM 1525 C C . PRO A 1 198 ? 46.208 13.350 3.464 1.00 53.03 198 PRO A C 1
ATOM 1527 O O . PRO A 1 198 ? 47.422 13.205 3.624 1.00 53.03 198 PRO A O 1
ATOM 1530 N N . THR A 1 199 ? 45.561 13.079 2.316 1.00 38.97 199 THR A N 1
ATOM 1531 C CA . THR A 1 199 ? 46.126 12.875 0.947 1.00 38.97 199 THR A CA 1
ATOM 1532 C C . THR A 1 199 ? 46.282 11.395 0.521 1.00 38.97 199 THR A C 1
ATOM 1534 O O . THR A 1 199 ? 46.544 10.575 1.395 1.00 38.97 199 THR A O 1
ATOM 1537 N N . PRO A 1 200 ? 46.206 11.004 -0.783 1.00 52.41 200 PRO A N 1
ATOM 1538 C CA . PRO A 1 200 ? 45.870 11.746 -2.013 1.00 52.41 200 PRO A CA 1
ATOM 1539 C C . PRO A 1 200 ? 44.712 11.180 -2.862 1.00 52.41 200 PRO A C 1
ATOM 1541 O O . PRO A 1 200 ? 44.385 9.997 -2.860 1.00 52.41 200 PRO A O 1
ATOM 1544 N N . THR A 1 201 ? 44.215 12.075 -3.712 1.00 44.09 201 THR A N 1
ATOM 1545 C CA . THR A 1 201 ? 43.523 11.881 -4.993 1.00 44.09 201 THR A CA 1
ATOM 1546 C C . THR A 1 201 ? 44.357 11.091 -6.020 1.00 44.09 201 THR A C 1
ATOM 1548 O O . THR A 1 201 ? 45.542 11.383 -6.180 1.00 44.09 201 THR A O 1
ATOM 1551 N N . PRO A 1 202 ? 43.729 10.220 -6.828 1.00 48.69 202 PRO A N 1
ATOM 1552 C CA . PRO A 1 202 ? 44.121 10.013 -8.224 1.00 48.69 202 PRO A CA 1
ATOM 1553 C C . PRO A 1 202 ? 42.946 10.382 -9.152 1.00 48.69 202 PRO A C 1
ATOM 1555 O O . PRO A 1 202 ? 41.828 9.908 -8.988 1.00 48.69 202 PRO A O 1
ATOM 1558 N N . THR A 1 203 ? 43.090 11.436 -9.954 1.00 40.25 203 THR A N 1
ATOM 1559 C CA . THR A 1 203 ? 43.558 11.418 -11.355 1.00 40.25 203 THR A CA 1
ATOM 1560 C C . THR A 1 203 ? 42.507 10.868 -12.317 1.00 40.25 203 THR A C 1
ATOM 1562 O O . THR A 1 203 ? 42.192 9.683 -12.339 1.00 40.25 203 THR A O 1
ATOM 1565 N N . ALA A 1 204 ? 41.988 11.792 -13.126 1.00 45.84 204 ALA A N 1
ATOM 1566 C CA . ALA A 1 204 ? 41.040 11.582 -14.204 1.00 45.84 204 ALA A CA 1
ATOM 1567 C C . ALA A 1 204 ? 41.548 10.563 -15.236 1.00 45.84 204 ALA A C 1
ATOM 1569 O O . ALA A 1 204 ? 42.656 10.698 -15.755 1.00 45.84 204 ALA A O 1
ATOM 1570 N N . ALA A 1 205 ? 40.701 9.589 -15.572 1.00 41.72 205 ALA A N 1
ATOM 1571 C CA . ALA A 1 205 ? 40.884 8.708 -16.715 1.00 41.72 205 ALA A CA 1
ATOM 1572 C C . ALA A 1 205 ? 39.909 9.111 -17.829 1.00 41.72 205 ALA A C 1
ATOM 1574 O O . ALA A 1 205 ? 38.703 8.889 -17.764 1.00 41.72 205 ALA A O 1
ATOM 1575 N N . THR A 1 206 ? 40.500 9.786 -18.807 1.00 40.00 206 THR A N 1
ATOM 1576 C CA . THR A 1 206 ? 40.228 9.835 -20.245 1.00 40.00 206 THR A CA 1
ATOM 1577 C C . THR A 1 206 ? 39.085 8.954 -20.765 1.00 40.00 206 THR A C 1
ATOM 1579 O O . THR A 1 206 ? 39.133 7.727 -20.701 1.00 40.00 206 THR A O 1
ATOM 1582 N N . ALA A 1 207 ? 38.099 9.604 -21.383 1.00 48.66 207 ALA A N 1
ATOM 1583 C CA . ALA A 1 207 ? 37.095 8.979 -22.235 1.00 48.66 207 ALA A CA 1
ATOM 1584 C C . ALA A 1 207 ? 37.737 8.383 -23.505 1.00 48.66 207 ALA A C 1
ATOM 1586 O O . ALA A 1 207 ? 38.517 9.080 -24.158 1.00 48.66 207 ALA A O 1
ATOM 1587 N N . PRO A 1 208 ? 37.388 7.153 -23.920 1.00 49.53 208 PRO A N 1
ATOM 1588 C CA . PRO A 1 208 ? 37.642 6.707 -25.276 1.00 49.53 208 PRO A CA 1
ATOM 1589 C C . PRO A 1 208 ? 36.502 7.145 -26.203 1.00 49.53 208 PRO A C 1
ATOM 1591 O O . PRO A 1 208 ? 35.326 6.838 -26.013 1.00 49.53 208 PRO A O 1
ATOM 1594 N N . THR A 1 209 ? 36.918 7.890 -27.217 1.00 39.69 209 THR A N 1
ATOM 1595 C CA . THR A 1 209 ? 36.212 8.312 -28.420 1.00 39.69 209 THR A CA 1
ATOM 1596 C C . THR A 1 209 ? 35.523 7.135 -29.119 1.00 39.69 209 THR A C 1
ATOM 1598 O O . THR A 1 209 ? 36.153 6.121 -29.412 1.00 39.69 209 THR A O 1
ATOM 1601 N N . ALA A 1 210 ? 34.237 7.288 -29.430 1.00 51.03 210 ALA A N 1
ATOM 1602 C CA . ALA A 1 210 ? 33.518 6.415 -30.353 1.00 51.03 210 ALA A CA 1
ATOM 1603 C C . ALA A 1 210 ? 33.969 6.685 -31.802 1.00 51.03 210 ALA A C 1
ATOM 1605 O O . ALA A 1 210 ? 34.073 7.857 -32.175 1.00 51.03 210 ALA A O 1
ATOM 1606 N N . PRO A 1 211 ? 34.191 5.664 -32.650 1.00 53.16 211 PRO A N 1
ATOM 1607 C CA . PRO A 1 211 ? 34.261 5.876 -34.083 1.00 53.16 211 PRO A CA 1
ATOM 1608 C C . PRO A 1 211 ? 32.858 5.936 -34.697 1.00 53.16 211 PRO A C 1
ATOM 1610 O O . PRO A 1 211 ? 31.976 5.113 -34.449 1.00 53.16 211 PRO A O 1
ATOM 1613 N N . THR A 1 212 ? 32.702 6.974 -35.503 1.00 42.09 212 THR A N 1
ATOM 1614 C CA . THR A 1 212 ? 31.555 7.380 -36.302 1.00 42.09 212 THR 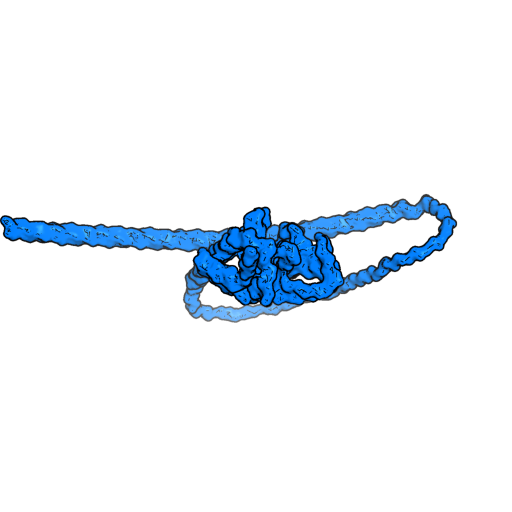A CA 1
ATOM 1615 C C . THR A 1 212 ? 31.339 6.459 -37.514 1.00 42.09 212 THR A C 1
ATOM 1617 O O . THR A 1 212 ? 32.294 5.981 -38.119 1.00 42.09 212 THR A O 1
ATOM 1620 N N . THR A 1 213 ? 30.071 6.363 -37.932 1.00 40.56 213 THR A N 1
ATOM 1621 C CA . THR A 1 213 ? 29.581 6.178 -39.319 1.00 40.56 213 THR A CA 1
ATOM 1622 C C . THR A 1 213 ? 29.913 4.882 -40.069 1.00 40.56 213 THR A C 1
ATOM 1624 O O . THR A 1 213 ? 30.937 4.752 -40.727 1.00 40.56 213 THR A O 1
ATOM 1627 N N . LEU A 1 214 ? 28.919 3.988 -40.113 1.00 39.06 214 LEU A N 1
ATOM 1628 C CA . LEU A 1 214 ? 28.690 3.071 -41.230 1.00 39.06 214 LEU A CA 1
ATOM 1629 C C . LEU A 1 214 ? 27.951 3.838 -42.338 1.00 39.06 214 LEU A C 1
ATOM 1631 O O . LEU A 1 214 ? 26.735 4.025 -42.286 1.00 39.06 214 LEU A O 1
ATOM 1635 N N . GLU A 1 215 ? 28.708 4.316 -43.323 1.00 38.31 215 GLU A N 1
ATOM 1636 C CA . GLU A 1 215 ? 28.178 4.794 -44.598 1.00 38.31 215 GLU A CA 1
ATOM 1637 C C . GLU A 1 215 ? 27.750 3.580 -45.430 1.00 38.31 215 GLU A C 1
ATOM 1639 O O . GLU A 1 215 ? 28.551 2.721 -45.797 1.00 38.31 215 GLU A O 1
ATOM 1644 N N . THR A 1 216 ? 26.450 3.484 -45.699 1.00 43.00 216 THR A N 1
ATOM 1645 C CA . THR A 1 216 ? 25.889 2.482 -46.608 1.00 43.00 216 THR A CA 1
ATOM 1646 C C . THR A 1 216 ? 26.013 3.024 -48.030 1.00 43.00 216 THR A C 1
ATOM 1648 O O . THR A 1 216 ? 25.112 3.694 -48.527 1.00 43.00 216 THR A O 1
ATOM 1651 N N . GLY A 1 217 ? 27.158 2.775 -48.663 1.00 36.16 217 GLY A N 1
ATOM 1652 C CA . GLY A 1 217 ? 27.431 3.107 -50.060 1.00 36.16 217 GLY A CA 1
ATOM 1653 C C . GLY A 1 217 ? 27.445 1.852 -50.927 1.00 36.16 217 GLY A C 1
ATOM 1654 O O . GLY A 1 217 ? 28.441 1.143 -51.002 1.00 36.16 217 GLY A O 1
ATOM 1655 N N . TYR A 1 218 ? 26.321 1.578 -51.578 1.00 40.19 218 TYR A N 1
ATOM 1656 C CA . TYR A 1 218 ? 26.197 0.621 -52.673 1.00 40.19 218 TYR A CA 1
ATOM 1657 C C . TYR A 1 218 ? 26.900 1.209 -53.909 1.00 40.19 218 TYR A C 1
ATOM 1659 O O . TYR A 1 218 ? 26.550 2.321 -54.284 1.00 40.19 218 TYR A O 1
ATOM 1667 N N . ILE A 1 219 ? 27.848 0.497 -54.535 1.00 42.03 219 ILE A N 1
ATOM 1668 C CA . ILE A 1 219 ? 28.039 0.400 -56.000 1.00 42.03 219 ILE A CA 1
ATOM 1669 C C . ILE A 1 219 ? 29.068 -0.703 -56.320 1.00 42.03 219 ILE A C 1
ATOM 1671 O O . ILE A 1 219 ? 30.153 -0.793 -55.756 1.00 42.03 219 ILE A O 1
ATOM 1675 N N . SER A 1 220 ? 28.648 -1.536 -57.266 1.00 43.34 220 SER A N 1
ATOM 1676 C CA . SER A 1 220 ? 29.312 -2.649 -57.942 1.00 43.34 220 SER A CA 1
ATOM 1677 C C . SER A 1 220 ? 30.611 -2.268 -58.671 1.00 43.34 220 SER A C 1
ATOM 1679 O O . SER A 1 220 ? 30.628 -1.251 -59.357 1.00 43.34 220 SER A O 1
ATOM 1681 N N . HIS A 1 221 ? 31.650 -3.115 -58.611 1.00 42.56 221 HIS A N 1
ATOM 1682 C CA . HIS A 1 221 ? 32.220 -3.817 -59.779 1.00 42.56 221 HIS A CA 1
ATOM 1683 C C . HIS A 1 221 ? 33.552 -4.532 -59.468 1.00 42.56 221 HIS A C 1
ATOM 1685 O O . HIS A 1 221 ? 34.465 -3.955 -58.889 1.00 42.56 221 HIS A O 1
ATOM 1691 N N . ARG A 1 222 ? 33.684 -5.715 -60.089 1.00 37.91 222 ARG A N 1
ATOM 1692 C CA . ARG A 1 222 ? 34.896 -6.303 -60.694 1.00 37.91 222 ARG A CA 1
ATOM 1693 C C . ARG A 1 222 ? 35.583 -7.450 -59.940 1.00 37.91 222 ARG A C 1
ATOM 1695 O O . ARG A 1 222 ? 35.940 -7.377 -58.776 1.00 37.91 222 ARG A O 1
ATOM 1702 N N . SER A 1 223 ? 35.721 -8.518 -60.712 1.00 47.44 223 SER A N 1
ATOM 1703 C CA . SER A 1 223 ? 36.176 -9.867 -60.421 1.00 47.44 223 SER A CA 1
ATOM 1704 C C . SER A 1 223 ? 37.673 -9.958 -60.124 1.00 47.44 223 SER A C 1
ATOM 1706 O O . SER A 1 223 ? 38.463 -9.491 -60.937 1.00 47.44 223 SER A O 1
ATOM 1708 N N . GLU A 1 224 ? 38.039 -10.681 -59.064 1.00 41.00 224 GLU A N 1
ATOM 1709 C CA . GLU A 1 224 ? 39.326 -11.375 -58.905 1.00 41.00 224 GLU A CA 1
ATOM 1710 C C . GLU A 1 224 ? 39.128 -12.594 -57.975 1.00 41.00 224 GLU A C 1
ATOM 1712 O O . GLU A 1 224 ? 38.373 -12.498 -57.003 1.00 41.00 224 GLU A O 1
ATOM 1717 N N . PRO A 1 225 ? 39.726 -13.766 -58.270 1.00 50.72 225 PRO A N 1
ATOM 1718 C CA . PRO A 1 225 ? 39.615 -14.944 -57.413 1.00 50.72 225 PRO A CA 1
ATOM 1719 C C . PRO A 1 225 ? 40.541 -14.802 -56.189 1.00 50.72 225 PRO A C 1
ATOM 1721 O O . PRO A 1 225 ? 41.716 -14.473 -56.363 1.00 50.72 225 PRO A O 1
ATOM 1724 N N . PRO A 1 226 ? 40.072 -15.060 -54.954 1.00 53.97 226 PRO A N 1
ATOM 1725 C CA . PRO A 1 226 ? 40.900 -14.864 -53.774 1.00 53.97 226 PRO A CA 1
ATOM 1726 C C . PRO A 1 226 ? 41.920 -15.993 -53.590 1.00 53.97 226 PRO A C 1
ATOM 1728 O O . PRO A 1 226 ? 41.598 -17.183 -53.593 1.00 53.97 226 PRO A O 1
ATOM 1731 N N . THR A 1 227 ? 43.161 -15.580 -53.361 1.00 50.19 227 THR A N 1
ATOM 1732 C CA . THR A 1 227 ? 44.282 -16.379 -52.865 1.00 50.19 227 THR A CA 1
ATOM 1733 C C . THR A 1 227 ? 43.955 -16.944 -51.470 1.00 50.19 227 THR A C 1
ATOM 1735 O O . THR A 1 227 ? 43.649 -16.171 -50.557 1.00 50.19 227 THR A O 1
ATOM 1738 N N . PRO A 1 228 ? 44.033 -18.268 -51.236 1.00 49.84 228 PRO A N 1
ATOM 1739 C CA . PRO A 1 228 ? 43.714 -18.861 -49.943 1.00 49.84 228 PRO A CA 1
ATOM 1740 C C . PRO A 1 228 ? 44.953 -18.826 -49.044 1.00 49.84 228 PRO A C 1
ATOM 1742 O O . PRO A 1 228 ? 45.703 -19.797 -48.971 1.00 49.84 228 PRO A O 1
ATOM 1745 N N . THR A 1 229 ? 45.254 -17.694 -48.403 1.00 50.59 229 THR A N 1
ATOM 1746 C CA . THR A 1 229 ? 46.343 -17.681 -47.395 1.00 50.59 229 THR A CA 1
ATOM 1747 C C . THR A 1 229 ? 46.227 -16.634 -46.281 1.00 50.59 229 THR A C 1
ATOM 1749 O O . THR A 1 229 ? 47.040 -16.659 -45.366 1.00 50.59 229 THR A O 1
ATOM 1752 N N . ALA A 1 230 ? 45.209 -15.762 -46.272 1.00 49.59 230 ALA A N 1
ATOM 1753 C CA . ALA A 1 230 ? 45.071 -14.726 -45.232 1.00 49.59 230 ALA A CA 1
ATOM 1754 C C . ALA A 1 230 ? 44.118 -15.087 -44.068 1.00 49.59 230 ALA A C 1
ATOM 1756 O O . ALA A 1 230 ? 44.219 -14.508 -42.992 1.00 49.59 230 ALA A O 1
ATOM 1757 N N . VAL A 1 231 ? 43.233 -16.077 -44.233 1.00 49.72 231 VAL A N 1
ATOM 1758 C CA . VAL A 1 231 ? 42.146 -16.366 -43.266 1.00 49.72 231 VAL A CA 1
ATOM 1759 C C . VAL A 1 231 ? 42.627 -17.124 -42.012 1.00 49.72 231 VAL A C 1
ATOM 1761 O O . VAL A 1 231 ? 41.935 -17.168 -40.999 1.00 49.72 231 VAL A O 1
ATOM 1764 N N . ALA A 1 232 ? 43.835 -17.697 -42.027 1.00 51.69 232 ALA A N 1
ATOM 1765 C CA . ALA A 1 232 ? 44.338 -18.503 -40.908 1.00 51.69 232 ALA A CA 1
ATOM 1766 C C . ALA A 1 232 ? 44.859 -17.678 -39.709 1.00 51.69 232 ALA A C 1
ATOM 1768 O O . ALA A 1 232 ? 44.946 -18.215 -38.608 1.00 51.69 232 ALA A O 1
ATOM 1769 N N . ASN A 1 233 ? 45.166 -16.385 -39.889 1.00 50.56 233 ASN A N 1
ATOM 1770 C CA . ASN A 1 233 ? 45.749 -15.541 -38.832 1.00 50.56 233 ASN A CA 1
ATOM 1771 C C . ASN A 1 233 ? 44.735 -14.649 -38.089 1.00 50.56 233 ASN A C 1
ATOM 1773 O O . ASN A 1 233 ? 45.050 -14.163 -37.005 1.00 50.56 233 ASN A O 1
ATOM 1777 N N . GLU A 1 234 ? 43.518 -14.462 -38.609 1.00 52.53 234 GLU A N 1
ATOM 1778 C CA . GLU A 1 234 ? 42.466 -13.667 -37.942 1.00 52.53 234 GLU A CA 1
ATOM 1779 C C . GLU A 1 234 ? 41.684 -14.479 -36.897 1.00 52.53 234 GLU A C 1
ATOM 1781 O O . GLU A 1 234 ? 41.159 -13.941 -35.919 1.00 52.53 234 GLU A O 1
ATOM 1786 N N . HIS A 1 235 ? 41.642 -15.802 -37.061 1.00 56.72 235 HIS A N 1
ATOM 1787 C CA . HIS A 1 235 ? 40.889 -16.681 -36.176 1.00 56.72 235 HIS A CA 1
ATOM 1788 C C . HIS A 1 235 ? 41.411 -16.734 -34.722 1.00 56.72 235 HIS A C 1
ATOM 1790 O O . HIS A 1 235 ? 40.580 -16.595 -33.818 1.00 56.72 235 HIS A O 1
ATOM 1796 N N . PRO A 1 236 ? 42.729 -16.856 -34.439 1.00 64.69 236 PRO A N 1
ATOM 1797 C CA . PRO A 1 236 ? 43.215 -16.873 -33.056 1.00 64.69 236 PRO A CA 1
ATOM 1798 C C . PRO A 1 236 ? 43.000 -15.533 -32.336 1.00 64.69 236 PRO A C 1
ATOM 1800 O O . PRO A 1 236 ? 42.588 -15.526 -31.179 1.00 64.69 236 PRO A O 1
ATOM 1803 N N . GLN A 1 237 ? 43.154 -14.398 -33.030 1.00 72.44 237 GLN A N 1
ATOM 1804 C CA . GLN A 1 237 ? 42.915 -13.076 -32.435 1.00 72.44 237 GLN A CA 1
ATOM 1805 C C . GLN A 1 237 ? 41.439 -12.853 -32.074 1.00 72.44 237 GLN A C 1
ATOM 1807 O O . GLN A 1 237 ? 41.140 -12.279 -31.027 1.00 72.44 237 GLN A O 1
ATOM 1812 N N . SER A 1 238 ? 40.510 -13.353 -32.897 1.00 78.81 238 SER A N 1
ATOM 1813 C CA . SER A 1 238 ? 39.072 -13.274 -32.601 1.00 78.81 238 SER A CA 1
ATOM 1814 C C . SER A 1 238 ? 38.677 -14.072 -31.350 1.00 78.81 238 SER A C 1
ATOM 1816 O O . SER A 1 238 ? 37.836 -13.624 -30.569 1.00 78.81 238 SER A O 1
ATOM 1818 N N . LEU A 1 239 ? 39.316 -15.227 -31.122 1.00 82.69 239 LEU A N 1
ATOM 1819 C CA . LEU A 1 239 ? 39.076 -16.069 -29.949 1.00 82.69 239 LEU A CA 1
ATOM 1820 C C . LEU A 1 239 ? 39.659 -15.444 -28.682 1.00 82.69 239 LEU A C 1
ATOM 1822 O O . LEU A 1 239 ? 38.982 -15.426 -27.655 1.00 82.69 239 LEU A O 1
ATOM 1826 N N . ASP A 1 240 ? 40.862 -14.873 -28.761 1.00 84.31 240 ASP A N 1
ATOM 1827 C CA . ASP A 1 240 ? 41.478 -14.163 -27.638 1.00 84.31 240 ASP A CA 1
ATOM 1828 C C . ASP A 1 240 ? 40.653 -12.937 -27.228 1.00 84.31 240 ASP A C 1
ATOM 1830 O O . ASP A 1 240 ? 40.433 -12.701 -26.036 1.00 84.31 240 ASP A O 1
ATOM 1834 N N . GLN A 1 241 ? 40.122 -12.192 -28.203 1.00 83.31 241 GLN A N 1
ATOM 1835 C CA . GLN A 1 241 ? 39.234 -11.064 -27.939 1.00 83.31 241 GLN A CA 1
ATOM 1836 C C . GLN A 1 241 ? 37.909 -11.521 -27.315 1.00 83.31 241 GLN A C 1
ATOM 1838 O O . GLN A 1 241 ? 37.494 -10.962 -26.300 1.00 83.31 241 GLN A O 1
ATOM 1843 N N . ALA A 1 242 ? 37.272 -12.563 -27.857 1.00 84.19 242 ALA A N 1
ATOM 1844 C CA . ALA A 1 242 ? 36.037 -13.117 -27.301 1.00 84.19 242 ALA A CA 1
ATOM 1845 C C . ALA A 1 242 ? 36.237 -13.645 -25.871 1.00 84.19 242 ALA A C 1
ATOM 1847 O O . ALA A 1 242 ? 35.396 -13.423 -24.999 1.00 84.19 242 ALA A O 1
ATOM 1848 N N . PHE A 1 243 ? 37.373 -14.288 -25.598 1.00 91.50 243 PHE A N 1
ATOM 1849 C CA . PHE A 1 243 ? 37.724 -14.770 -24.267 1.00 91.50 243 PHE A CA 1
ATOM 1850 C C . PHE A 1 243 ? 38.008 -13.626 -23.289 1.00 91.50 243 PHE A C 1
ATOM 1852 O O . PHE A 1 243 ? 37.583 -13.685 -22.132 1.00 91.50 243 PHE A O 1
ATOM 1859 N N . ALA A 1 244 ? 38.674 -12.560 -23.741 1.00 88.88 244 ALA A N 1
ATOM 1860 C CA . ALA A 1 244 ? 38.867 -11.352 -22.948 1.00 88.88 244 ALA A CA 1
ATOM 1861 C C . ALA A 1 244 ? 37.522 -10.694 -22.602 1.00 88.88 244 ALA A C 1
ATOM 1863 O O . ALA A 1 244 ? 37.285 -10.379 -21.436 1.00 88.88 244 ALA A O 1
ATOM 1864 N N . THR A 1 245 ? 36.611 -10.560 -23.573 1.00 87.19 245 THR A N 1
ATOM 1865 C CA . THR A 1 245 ? 35.251 -10.048 -23.346 1.00 87.19 245 THR A CA 1
ATOM 1866 C C . THR A 1 245 ? 34.462 -10.941 -22.390 1.00 87.19 245 THR A C 1
ATOM 1868 O O . THR A 1 245 ? 33.833 -10.445 -21.460 1.00 87.19 245 THR A O 1
ATOM 1871 N N . PHE A 1 246 ? 34.536 -12.262 -22.549 1.00 91.81 246 PHE A N 1
ATOM 1872 C CA . PHE A 1 246 ? 33.882 -13.198 -21.638 1.00 91.81 246 PHE A CA 1
ATOM 1873 C C . PHE A 1 246 ? 34.396 -13.045 -20.201 1.00 91.81 246 PHE A C 1
ATOM 1875 O O . PHE A 1 246 ? 33.603 -12.939 -19.266 1.00 91.81 246 PHE A O 1
ATOM 1882 N N . LYS A 1 247 ? 35.720 -12.966 -20.013 1.00 93.69 247 LYS A N 1
ATOM 1883 C CA . LYS A 1 247 ? 36.332 -12.757 -18.694 1.00 93.69 247 LYS A CA 1
ATOM 1884 C C . LYS A 1 247 ? 35.898 -11.447 -18.051 1.00 93.69 247 LYS A C 1
ATOM 1886 O O . LYS A 1 247 ? 35.621 -11.437 -16.851 1.00 93.69 247 LYS A O 1
ATOM 1891 N N . THR A 1 248 ? 35.836 -10.351 -18.808 1.00 88.81 248 THR A N 1
ATOM 1892 C CA . THR A 1 248 ? 35.401 -9.063 -18.253 1.00 88.81 248 THR A CA 1
ATOM 1893 C C . THR A 1 248 ? 33.926 -9.111 -17.873 1.00 88.81 248 THR A C 1
ATOM 1895 O O . THR A 1 248 ? 33.595 -8.740 -16.751 1.00 88.81 248 THR A O 1
ATOM 1898 N N . THR A 1 249 ? 33.056 -9.663 -18.727 1.00 85.94 249 THR A N 1
ATOM 1899 C CA . THR A 1 249 ? 31.631 -9.853 -18.411 1.00 85.94 249 THR A CA 1
ATOM 1900 C C . THR A 1 249 ? 31.430 -10.715 -17.166 1.00 85.94 249 THR A C 1
ATOM 1902 O O . THR A 1 249 ? 30.706 -10.301 -16.262 1.00 85.94 249 THR A O 1
ATOM 1905 N N . LEU A 1 250 ? 32.101 -11.867 -17.073 1.00 92.31 250 LEU A N 1
ATOM 1906 C CA . LEU A 1 250 ? 32.008 -12.757 -15.913 1.00 92.31 250 LEU A CA 1
ATOM 1907 C C . LEU A 1 250 ? 32.465 -12.052 -14.630 1.00 92.31 250 LEU A C 1
ATOM 1909 O O . LEU A 1 250 ? 31.792 -12.124 -13.605 1.00 92.31 250 LEU A O 1
ATOM 1913 N N . THR A 1 251 ? 33.578 -11.320 -14.692 1.00 89.12 251 THR A N 1
ATOM 1914 C CA . THR A 1 251 ? 34.097 -10.562 -13.543 1.00 89.12 251 THR A CA 1
ATOM 1915 C C . THR A 1 251 ? 33.107 -9.488 -13.091 1.00 89.12 251 THR A C 1
ATOM 1917 O O . THR A 1 251 ? 32.838 -9.353 -11.897 1.00 89.12 251 THR A O 1
ATOM 1920 N N . THR A 1 252 ? 32.515 -8.751 -14.033 1.00 84.94 252 THR A N 1
ATOM 1921 C CA . THR A 1 252 ? 31.495 -7.740 -13.736 1.00 84.94 252 THR A CA 1
ATOM 1922 C C . THR A 1 252 ? 30.251 -8.363 -13.110 1.00 84.94 252 THR A C 1
ATOM 1924 O O . THR A 1 252 ? 29.742 -7.827 -12.128 1.00 84.94 252 THR A O 1
ATOM 1927 N N . GLN A 1 253 ? 29.791 -9.511 -13.617 1.00 88.00 253 GLN A N 1
ATOM 1928 C CA . GLN A 1 253 ? 28.647 -10.231 -13.051 1.00 88.00 253 GLN A CA 1
ATOM 1929 C C . GLN A 1 253 ? 28.928 -10.736 -11.630 1.00 88.00 253 GLN A C 1
ATOM 1931 O O . GLN A 1 253 ? 28.095 -10.542 -10.749 1.00 88.00 253 GLN A O 1
ATOM 1936 N N . ILE A 1 254 ? 30.113 -11.303 -11.373 1.00 91.19 254 ILE A N 1
ATOM 1937 C CA . ILE A 1 254 ? 30.524 -11.740 -10.027 1.00 91.19 254 ILE A CA 1
ATOM 1938 C C . ILE A 1 254 ? 30.562 -10.554 -9.054 1.00 91.19 254 ILE A C 1
ATOM 1940 O O . ILE A 1 254 ? 30.064 -10.654 -7.932 1.00 91.19 254 ILE A O 1
ATOM 1944 N N . ASN A 1 255 ? 31.113 -9.413 -9.476 1.00 83.31 255 ASN A N 1
ATOM 1945 C CA . ASN A 1 255 ? 31.160 -8.217 -8.636 1.00 83.31 255 ASN A CA 1
ATOM 1946 C C . ASN A 1 255 ? 29.760 -7.655 -8.355 1.00 83.31 255 ASN A C 1
ATOM 1948 O O . ASN A 1 255 ? 29.480 -7.282 -7.218 1.00 83.31 255 ASN A O 1
ATOM 1952 N N . ALA A 1 256 ? 28.869 -7.637 -9.351 1.00 77.50 256 ALA A N 1
ATOM 1953 C CA . ALA A 1 256 ? 27.482 -7.216 -9.168 1.00 77.50 256 ALA A CA 1
ATOM 1954 C C . ALA A 1 256 ? 26.738 -8.135 -8.186 1.00 77.50 256 ALA A C 1
ATOM 1956 O O . ALA A 1 256 ? 26.111 -7.641 -7.251 1.00 77.50 256 ALA A O 1
ATOM 1957 N N . ALA A 1 257 ? 26.879 -9.456 -8.336 1.00 84.38 257 ALA A N 1
ATOM 1958 C CA . ALA A 1 257 ? 26.295 -10.432 -7.417 1.00 84.38 257 ALA A CA 1
ATOM 1959 C C . ALA A 1 257 ? 26.798 -10.232 -5.979 1.00 84.38 257 ALA A C 1
ATOM 1961 O O . ALA A 1 257 ? 26.009 -10.253 -5.039 1.00 84.38 257 ALA A O 1
ATOM 1962 N N . ARG A 1 258 ? 28.095 -9.950 -5.799 1.00 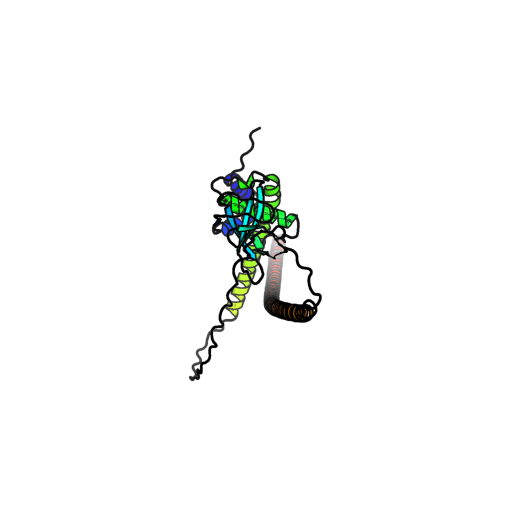89.88 258 ARG A N 1
ATOM 1963 C CA . ARG A 1 258 ? 28.672 -9.667 -4.478 1.00 89.88 258 ARG A CA 1
ATOM 1964 C C . ARG A 1 258 ? 28.107 -8.390 -3.853 1.00 89.88 258 ARG A C 1
ATOM 1966 O O . ARG A 1 258 ? 27.869 -8.365 -2.652 1.00 89.88 258 ARG A O 1
ATOM 1973 N N . VAL A 1 259 ? 27.892 -7.337 -4.643 1.00 81.50 259 VAL A N 1
ATOM 1974 C CA . VAL A 1 259 ? 27.273 -6.094 -4.152 1.00 81.50 259 VAL A CA 1
ATOM 1975 C C . VAL A 1 259 ? 25.830 -6.347 -3.713 1.00 81.50 259 VAL A C 1
ATOM 1977 O O . VAL A 1 259 ? 25.455 -5.917 -2.622 1.00 81.50 259 VAL A O 1
ATOM 1980 N N . ILE A 1 260 ? 25.054 -7.087 -4.512 1.00 81.38 260 ILE A N 1
ATOM 1981 C CA . ILE A 1 260 ? 23.675 -7.467 -4.171 1.00 81.38 260 ILE A CA 1
ATOM 1982 C C . ILE A 1 260 ? 23.654 -8.255 -2.857 1.00 81.38 260 ILE A C 1
ATOM 1984 O O . ILE A 1 260 ? 22.970 -7.836 -1.929 1.00 81.38 260 ILE A O 1
ATOM 1988 N N . ASP A 1 261 ? 24.484 -9.294 -2.725 1.00 89.19 261 ASP A N 1
ATOM 1989 C CA . ASP A 1 261 ? 24.582 -10.105 -1.502 1.00 89.19 261 ASP A CA 1
ATOM 1990 C C . ASP A 1 261 ? 24.927 -9.251 -0.270 1.00 89.19 261 ASP A C 1
ATOM 1992 O O . ASP A 1 261 ? 24.283 -9.350 0.775 1.00 89.19 261 ASP A O 1
ATOM 1996 N N . THR A 1 262 ? 25.888 -8.325 -0.390 1.00 85.06 262 THR A N 1
ATOM 1997 C CA . THR A 1 262 ? 26.228 -7.429 0.728 1.00 85.06 262 THR A CA 1
ATOM 1998 C C . THR A 1 262 ? 25.083 -6.495 1.115 1.00 85.06 262 THR A C 1
ATOM 2000 O O . THR A 1 262 ? 24.875 -6.249 2.305 1.00 85.06 262 THR A O 1
ATOM 2003 N N . HIS A 1 263 ? 24.326 -5.991 0.137 1.00 79.25 263 HIS A N 1
ATOM 2004 C CA . HIS A 1 263 ? 23.195 -5.104 0.382 1.00 79.25 263 HIS A CA 1
ATOM 2005 C C . HIS A 1 263 ? 22.012 -5.863 0.995 1.00 79.25 263 HIS A C 1
ATOM 2007 O O . HIS A 1 263 ? 21.434 -5.407 1.980 1.00 79.25 263 HIS A O 1
ATOM 2013 N N . GLU A 1 264 ? 21.685 -7.044 0.469 1.00 85.81 264 GLU A N 1
ATOM 2014 C CA . GLU A 1 264 ? 20.644 -7.918 1.013 1.00 85.81 264 GLU A CA 1
ATOM 2015 C C . GLU A 1 264 ? 20.977 -8.357 2.436 1.00 85.81 264 GLU A C 1
ATOM 2017 O O . GLU A 1 264 ? 20.133 -8.259 3.325 1.00 85.81 264 GLU A O 1
ATOM 2022 N N . LYS A 1 265 ? 22.230 -8.742 2.702 1.00 89.69 265 LYS A N 1
ATOM 2023 C CA . LYS A 1 265 ? 22.684 -9.085 4.052 1.00 89.69 265 LYS A CA 1
ATOM 2024 C C . LYS A 1 265 ? 22.552 -7.912 5.024 1.00 89.69 265 LYS A C 1
ATOM 2026 O O . LYS A 1 265 ? 22.116 -8.108 6.161 1.00 89.69 265 LYS A O 1
ATOM 2031 N N . ALA A 1 266 ? 22.910 -6.700 4.598 1.00 79.12 266 ALA A N 1
ATOM 2032 C CA . ALA A 1 266 ? 22.743 -5.498 5.411 1.00 79.12 266 ALA A CA 1
ATOM 2033 C C . ALA A 1 266 ? 21.257 -5.207 5.684 1.00 79.12 266 ALA A C 1
ATOM 2035 O O . ALA A 1 266 ? 20.879 -4.988 6.835 1.00 79.12 266 ALA A O 1
ATOM 2036 N N . ALA A 1 267 ? 20.403 -5.290 4.661 1.00 75.50 267 ALA A N 1
ATOM 2037 C CA . ALA A 1 267 ? 18.960 -5.100 4.793 1.00 75.50 267 ALA A CA 1
ATOM 2038 C C . ALA A 1 267 ? 18.320 -6.144 5.724 1.00 75.50 267 ALA A C 1
ATOM 2040 O O . ALA A 1 267 ? 17.522 -5.793 6.595 1.00 75.50 267 ALA A O 1
ATOM 2041 N N . LEU A 1 268 ? 18.710 -7.416 5.596 1.00 88.81 268 LEU A N 1
ATOM 2042 C CA . LEU A 1 268 ? 18.254 -8.495 6.471 1.00 88.81 268 LEU A CA 1
ATOM 2043 C C . LEU A 1 268 ? 18.711 -8.283 7.913 1.00 88.81 268 LEU A C 1
ATOM 2045 O O . LEU A 1 268 ? 17.916 -8.468 8.826 1.00 88.81 268 LEU A O 1
ATOM 2049 N N . THR A 1 269 ? 19.947 -7.832 8.128 1.00 87.88 269 THR A N 1
ATOM 2050 C CA . THR A 1 269 ? 20.469 -7.546 9.472 1.00 87.88 269 THR A CA 1
ATOM 2051 C C . THR A 1 269 ? 19.687 -6.414 10.140 1.00 87.88 269 THR A C 1
ATOM 2053 O O . THR A 1 269 ? 19.280 -6.544 11.292 1.00 87.88 269 THR A O 1
ATOM 2056 N N . ILE A 1 270 ? 19.400 -5.334 9.405 1.00 81.75 270 ILE A N 1
ATOM 2057 C CA . ILE A 1 270 ? 18.558 -4.232 9.895 1.00 81.75 270 ILE A CA 1
ATOM 2058 C C . ILE A 1 270 ? 17.156 -4.745 10.247 1.00 81.75 270 ILE A C 1
ATOM 2060 O O . ILE A 1 270 ? 16.614 -4.400 11.297 1.00 81.75 270 ILE A O 1
ATOM 2064 N N . ARG A 1 271 ? 16.569 -5.597 9.398 1.00 85.31 271 ARG A N 1
ATOM 2065 C CA . ARG A 1 271 ? 15.229 -6.148 9.624 1.00 85.31 271 ARG A CA 1
ATOM 2066 C C . ARG A 1 271 ? 15.173 -7.084 10.829 1.00 85.31 271 ARG A C 1
ATOM 2068 O O . ARG A 1 271 ? 14.226 -6.990 11.602 1.00 85.31 271 ARG A O 1
ATOM 2075 N N . VAL A 1 272 ? 16.173 -7.949 11.006 1.00 91.44 272 VAL A N 1
ATOM 2076 C CA . VAL A 1 272 ? 16.293 -8.816 12.190 1.00 91.44 272 VAL A CA 1
ATOM 2077 C C . VAL A 1 272 ? 16.379 -7.963 13.449 1.00 91.44 272 VAL A C 1
ATOM 2079 O O . VAL A 1 272 ? 15.573 -8.153 14.352 1.00 91.44 272 VAL A O 1
ATOM 2082 N N . HIS A 1 273 ? 17.251 -6.955 13.466 1.00 87.19 273 HIS A N 1
ATOM 2083 C CA . HIS A 1 273 ? 17.392 -6.075 14.623 1.00 87.19 273 HIS A CA 1
ATOM 2084 C C . HIS A 1 273 ? 16.097 -5.307 14.946 1.00 87.19 273 HIS A C 1
ATOM 2086 O O . HIS A 1 273 ? 15.680 -5.212 16.098 1.00 87.19 273 HIS A O 1
ATOM 2092 N N . SER A 1 274 ? 15.395 -4.815 13.921 1.00 85.12 274 SER A N 1
ATOM 2093 C CA . SER A 1 274 ? 14.087 -4.177 14.097 1.00 85.12 274 SER A CA 1
ATOM 2094 C C . SER A 1 274 ? 13.037 -5.133 14.675 1.00 85.12 274 SER A C 1
ATOM 2096 O O . SER A 1 274 ? 12.199 -4.706 15.471 1.00 85.12 274 SER A O 1
ATOM 2098 N N . LEU A 1 275 ? 13.047 -6.405 14.267 1.00 87.69 275 LEU A N 1
ATOM 2099 C CA . LEU A 1 275 ? 12.133 -7.418 14.794 1.00 87.69 275 LEU A CA 1
ATOM 2100 C C . LEU A 1 275 ? 12.467 -7.772 16.245 1.00 87.69 275 LEU A C 1
ATOM 2102 O O . LEU A 1 275 ? 11.550 -7.861 17.054 1.00 87.69 275 LEU A O 1
ATOM 2106 N N . GLU A 1 276 ? 13.747 -7.902 16.594 1.00 91.75 276 GLU A N 1
ATOM 2107 C CA . GLU A 1 276 ? 14.197 -8.123 17.975 1.00 91.75 276 GLU A CA 1
ATOM 2108 C C . GLU A 1 276 ? 13.709 -7.007 18.907 1.00 91.75 276 GLU A C 1
ATOM 2110 O O . GLU A 1 276 ? 13.116 -7.283 19.951 1.00 91.75 276 GLU A O 1
ATOM 2115 N N . LEU A 1 277 ? 13.864 -5.743 18.495 1.00 84.25 277 LEU A N 1
ATOM 2116 C CA . LEU A 1 277 ? 13.357 -4.593 19.250 1.00 84.25 277 LEU A CA 1
ATOM 2117 C C . LEU A 1 277 ? 11.827 -4.616 19.385 1.00 84.25 277 LEU A C 1
ATOM 2119 O O . LEU A 1 277 ? 11.289 -4.334 20.458 1.00 84.25 277 LEU A O 1
ATOM 2123 N N . SER A 1 278 ? 11.112 -4.979 18.316 1.00 88.94 278 SER A N 1
ATOM 2124 C CA . SER A 1 278 ? 9.651 -5.097 18.350 1.00 88.94 278 SER A CA 1
ATOM 2125 C C . SER A 1 278 ? 9.180 -6.206 19.293 1.00 88.94 278 SER A C 1
ATOM 2127 O O . SER A 1 278 ? 8.170 -6.024 19.972 1.00 88.94 278 SER A O 1
ATOM 2129 N N . VAL A 1 279 ? 9.880 -7.344 19.333 1.00 92.88 279 VAL A N 1
ATOM 2130 C CA . VAL A 1 279 ? 9.573 -8.455 20.244 1.00 92.88 279 VAL A CA 1
ATOM 2131 C C . VAL A 1 279 ? 9.812 -8.026 21.688 1.00 92.88 279 VAL A C 1
ATOM 2133 O O . VAL A 1 279 ? 8.899 -8.148 22.499 1.00 92.88 279 VAL A O 1
ATOM 2136 N N . ALA A 1 280 ? 10.961 -7.415 21.989 1.00 89.06 280 ALA A N 1
ATOM 2137 C CA . ALA A 1 280 ? 11.260 -6.910 23.329 1.00 89.06 280 ALA A CA 1
ATOM 2138 C C . ALA A 1 280 ? 10.218 -5.880 23.812 1.00 89.06 280 ALA A C 1
ATOM 2140 O O . ALA A 1 280 ? 9.775 -5.912 24.961 1.00 89.06 280 ALA A O 1
ATOM 2141 N N . SER A 1 281 ? 9.761 -4.988 22.923 1.00 89.19 281 SER A N 1
ATOM 2142 C CA . SER A 1 281 ? 8.687 -4.039 23.243 1.00 89.19 281 SER A CA 1
ATOM 2143 C C . SER A 1 281 ? 7.353 -4.738 23.516 1.00 89.19 281 SER A C 1
ATOM 2145 O O . SER A 1 281 ? 6.632 -4.331 24.427 1.00 89.19 281 SER A O 1
ATOM 2147 N N . ALA A 1 282 ? 6.999 -5.758 22.732 1.00 87.19 282 ALA A N 1
ATOM 2148 C CA . ALA A 1 282 ? 5.761 -6.511 22.925 1.00 87.19 282 ALA A CA 1
ATOM 2149 C C . ALA A 1 282 ? 5.779 -7.312 24.237 1.00 87.19 282 ALA A C 1
ATOM 2151 O O . ALA A 1 282 ? 4.764 -7.380 24.930 1.00 87.19 282 ALA A O 1
ATOM 2152 N N . GLU A 1 283 ? 6.931 -7.871 24.612 1.00 94.62 283 GLU A N 1
ATOM 2153 C CA . GLU A 1 283 ? 7.128 -8.554 25.894 1.00 94.62 283 GLU A CA 1
ATOM 2154 C C . GLU A 1 283 ? 6.965 -7.591 27.076 1.00 94.62 283 GLU A C 1
ATOM 2156 O O . GLU A 1 283 ? 6.218 -7.890 28.007 1.00 94.62 283 GLU A O 1
ATOM 2161 N N . ALA A 1 284 ? 7.548 -6.391 27.000 1.00 92.69 284 ALA A N 1
ATOM 2162 C CA . ALA A 1 284 ? 7.372 -5.368 28.031 1.00 92.69 284 ALA A CA 1
ATOM 2163 C C . ALA A 1 284 ? 5.905 -4.910 28.174 1.00 92.69 284 ALA A C 1
ATOM 2165 O O . ALA A 1 284 ? 5.420 -4.699 29.288 1.00 92.69 284 ALA A O 1
ATOM 2166 N N . GLU A 1 285 ? 5.170 -4.768 27.063 1.00 91.12 285 GLU A N 1
ATOM 2167 C CA . GLU A 1 285 ? 3.736 -4.450 27.102 1.00 91.12 285 GLU A CA 1
ATOM 2168 C C . GLU A 1 285 ? 2.909 -5.591 27.701 1.00 91.12 285 GLU A C 1
ATOM 2170 O O . GLU A 1 285 ? 2.007 -5.332 28.501 1.00 91.12 285 GLU A O 1
ATOM 2175 N N . ARG A 1 286 ? 3.231 -6.847 27.370 1.00 95.81 286 ARG A N 1
ATOM 2176 C CA . ARG A 1 286 ? 2.593 -8.026 27.966 1.00 95.81 286 ARG A CA 1
ATOM 2177 C C . ARG A 1 286 ? 2.796 -8.053 29.478 1.00 95.81 286 ARG A C 1
ATOM 2179 O O . ARG A 1 286 ? 1.825 -8.234 30.207 1.00 95.81 286 ARG A O 1
ATOM 2186 N N . ASP A 1 287 ? 4.023 -7.847 29.944 1.00 96.44 287 ASP A N 1
ATOM 2187 C CA . ASP A 1 287 ? 4.349 -7.882 31.371 1.00 96.44 287 ASP A CA 1
ATOM 2188 C C . ASP A 1 287 ? 3.633 -6.754 32.130 1.00 96.44 287 ASP A C 1
ATOM 2190 O O . ASP A 1 287 ? 3.078 -6.973 33.210 1.00 96.44 287 ASP A O 1
ATOM 2194 N N . LYS A 1 288 ? 3.539 -5.564 31.521 1.00 95.94 288 LYS A N 1
ATOM 2195 C CA . LYS A 1 288 ? 2.737 -4.461 32.060 1.00 95.94 288 LYS A CA 1
ATOM 2196 C C . LYS A 1 288 ? 1.255 -4.832 32.165 1.00 95.94 288 LYS A C 1
ATOM 2198 O O . LYS A 1 288 ? 0.668 -4.683 33.232 1.00 95.94 288 LYS A O 1
ATOM 2203 N N . LEU A 1 289 ? 0.653 -5.334 31.085 1.00 94.19 289 LEU A N 1
ATOM 2204 C CA . LEU A 1 289 ? -0.758 -5.739 31.078 1.00 94.19 289 LEU A CA 1
ATOM 2205 C C . LEU A 1 289 ? -1.038 -6.863 32.082 1.00 94.19 289 LEU A C 1
ATOM 2207 O O . LEU A 1 289 ? -2.102 -6.890 32.696 1.00 94.19 289 LEU A O 1
ATOM 2211 N N . GLN A 1 290 ? -0.086 -7.774 32.280 1.00 98.00 290 GLN A N 1
ATOM 2212 C CA . GLN A 1 290 ? -0.186 -8.828 33.282 1.00 98.00 290 GLN A CA 1
ATOM 2213 C C . GLN A 1 290 ? -0.179 -8.256 34.708 1.00 98.00 290 GLN A C 1
ATOM 2215 O O . GLN A 1 290 ? -0.972 -8.699 35.538 1.00 98.00 290 GLN A O 1
ATOM 2220 N N . SER A 1 291 ? 0.660 -7.252 34.980 1.00 97.75 291 SER A N 1
ATOM 2221 C CA . SER A 1 291 ? 0.664 -6.525 36.255 1.00 97.75 291 SER A CA 1
ATOM 2222 C C . SER A 1 291 ? -0.650 -5.770 36.488 1.00 97.75 291 SER A C 1
ATOM 2224 O O . SER A 1 291 ? -1.244 -5.889 37.559 1.00 97.75 291 SER A O 1
ATOM 2226 N N . ASP A 1 292 ? -1.142 -5.043 35.481 1.00 96.00 292 ASP A N 1
ATOM 2227 C CA . ASP A 1 292 ? -2.405 -4.294 35.557 1.00 96.00 292 ASP A CA 1
ATOM 2228 C C . ASP A 1 292 ? -3.598 -5.240 35.802 1.00 96.00 292 ASP A C 1
ATOM 2230 O O . ASP A 1 292 ? -4.492 -4.948 36.599 1.00 96.00 292 ASP A O 1
ATOM 2234 N N . LEU A 1 293 ? -3.590 -6.421 35.173 1.00 97.19 293 LEU A N 1
ATOM 2235 C CA . LEU A 1 293 ? -4.611 -7.452 35.364 1.00 97.19 293 LEU A CA 1
ATOM 2236 C C . LEU A 1 293 ? -4.594 -8.046 36.778 1.00 97.19 293 LEU A C 1
ATOM 2238 O O . LEU A 1 293 ? -5.659 -8.346 37.320 1.00 97.19 293 LEU A O 1
ATOM 2242 N N . LEU A 1 294 ? -3.417 -8.228 37.383 1.00 98.19 294 LEU A N 1
ATOM 2243 C CA . LEU A 1 294 ? -3.311 -8.669 38.776 1.00 98.19 294 LEU A CA 1
ATOM 2244 C C . LEU A 1 294 ? -3.855 -7.604 39.736 1.00 98.19 294 LEU A C 1
ATOM 2246 O O . LEU A 1 294 ? -4.688 -7.933 40.578 1.00 98.19 294 LEU A O 1
ATOM 2250 N N . ALA A 1 295 ? -3.483 -6.335 39.547 1.00 97.25 295 ALA A N 1
ATOM 2251 C CA . ALA A 1 295 ? -3.989 -5.229 40.361 1.00 97.25 295 ALA A CA 1
ATOM 2252 C C . ALA A 1 295 ? -5.523 -5.101 40.274 1.00 97.25 295 ALA A C 1
ATOM 2254 O O . ALA A 1 295 ? -6.203 -4.986 41.293 1.00 97.25 295 ALA A O 1
ATOM 2255 N N . ALA A 1 296 ? -6.088 -5.209 39.067 1.00 97.12 296 ALA A N 1
ATOM 2256 C CA . ALA A 1 296 ? -7.536 -5.178 38.868 1.00 97.12 296 ALA A CA 1
ATOM 2257 C C . ALA A 1 296 ? -8.255 -6.358 39.550 1.00 97.12 296 ALA A C 1
ATOM 2259 O O . ALA A 1 296 ? -9.353 -6.191 40.082 1.00 97.12 296 ALA A O 1
ATOM 2260 N N . LYS A 1 297 ? -7.645 -7.553 39.567 1.00 98.12 297 LYS A N 1
ATOM 2261 C CA . LYS A 1 297 ? -8.189 -8.718 40.286 1.00 98.12 297 LYS A CA 1
ATOM 2262 C C . LYS A 1 297 ? -8.198 -8.510 41.799 1.00 98.12 297 LYS A C 1
ATOM 2264 O O . LYS A 1 297 ? -9.192 -8.844 42.440 1.00 98.12 297 LYS A O 1
ATOM 2269 N N . GLU A 1 298 ? -7.128 -7.956 42.362 1.00 98.50 298 GLU A N 1
ATOM 2270 C CA . GLU A 1 298 ? -7.060 -7.636 43.793 1.00 98.50 298 GLU A CA 1
ATOM 2271 C C . GLU A 1 298 ? -8.117 -6.599 44.187 1.00 98.50 298 GLU A C 1
ATOM 2273 O O . GLU A 1 298 ? -8.810 -6.758 45.195 1.00 98.50 298 GLU A O 1
ATOM 2278 N N . GLU A 1 299 ? -8.299 -5.564 43.364 1.00 98.12 299 GLU A N 1
ATOM 2279 C CA . GLU A 1 299 ? -9.327 -4.553 43.595 1.00 98.12 299 GLU A CA 1
ATOM 2280 C C . GLU A 1 299 ? -10.742 -5.147 43.502 1.00 98.12 299 GLU A C 1
ATOM 2282 O O . GLU A 1 299 ? -11.589 -4.872 44.355 1.00 98.12 299 GLU A O 1
ATOM 2287 N N . ALA A 1 300 ? -10.995 -6.021 42.524 1.00 97.88 300 ALA A N 1
ATOM 2288 C CA . ALA A 1 300 ? -12.274 -6.710 42.383 1.00 97.88 300 ALA A CA 1
ATOM 2289 C C . ALA A 1 300 ? -12.606 -7.590 43.604 1.00 97.88 300 ALA A C 1
ATOM 2291 O O . ALA A 1 300 ? -13.733 -7.544 44.104 1.00 97.88 300 ALA A O 1
ATOM 2292 N N . GLU A 1 301 ? -11.640 -8.351 44.130 1.00 98.38 301 GLU A N 1
ATOM 2293 C CA . GLU A 1 301 ? -11.840 -9.148 45.350 1.00 98.38 301 GLU A CA 1
ATOM 2294 C C . GLU A 1 301 ? -12.082 -8.260 46.582 1.00 98.38 301 GLU A C 1
ATOM 2296 O O . GLU A 1 301 ? -12.931 -8.578 47.420 1.00 98.38 301 GLU A O 1
ATOM 2301 N N . LYS A 1 302 ? -11.431 -7.092 46.669 1.00 98.50 302 LYS A N 1
ATOM 2302 C CA . LYS A 1 302 ? -11.702 -6.108 47.727 1.00 98.50 302 LYS A CA 1
ATOM 2303 C C . LYS A 1 302 ? -13.138 -5.579 47.664 1.00 98.50 302 LYS A C 1
ATOM 2305 O O . LYS A 1 302 ? -13.824 -5.564 48.688 1.00 98.50 302 LYS A O 1
ATOM 2310 N N . TRP A 1 303 ? -13.607 -5.166 46.485 1.00 98.25 303 TRP A N 1
ATOM 2311 C CA . TRP A 1 303 ? -14.984 -4.693 46.296 1.00 98.25 303 TRP A CA 1
ATOM 2312 C C . TRP A 1 303 ? -16.012 -5.779 46.609 1.00 98.25 303 TRP A C 1
ATOM 2314 O O . TRP A 1 303 ? -17.021 -5.513 47.263 1.00 98.25 303 TRP A O 1
ATOM 2324 N N . LYS A 1 304 ? -15.733 -7.022 46.213 1.00 98.38 304 LYS A N 1
ATOM 2325 C CA . LYS A 1 304 ? -16.569 -8.181 46.532 1.00 98.38 304 LYS A CA 1
ATOM 2326 C C . LYS A 1 304 ? -16.666 -8.426 48.040 1.00 98.38 304 LYS A C 1
ATOM 2328 O O . LYS A 1 304 ? -17.767 -8.624 48.550 1.00 98.38 304 LYS A O 1
ATOM 2333 N N . ALA A 1 305 ? -15.551 -8.349 48.767 1.00 98.38 305 ALA A N 1
ATOM 2334 C CA . ALA A 1 305 ? -15.548 -8.477 50.225 1.00 98.38 305 ALA A CA 1
ATOM 2335 C C . ALA A 1 305 ? -16.355 -7.357 50.910 1.00 98.38 305 ALA A C 1
ATOM 2337 O O . ALA A 1 305 ? -17.122 -7.624 51.836 1.00 98.38 305 ALA A O 1
ATOM 2338 N N . GLN A 1 306 ? -16.231 -6.113 50.434 1.00 98.19 306 GLN A N 1
ATOM 2339 C CA . GLN A 1 306 ? -17.020 -4.983 50.941 1.00 98.19 306 GLN A CA 1
ATOM 2340 C C . GLN A 1 306 ? -18.520 -5.168 50.688 1.00 98.19 306 GLN A C 1
ATOM 2342 O O . GLN A 1 306 ? -19.326 -4.922 51.586 1.00 98.19 306 GLN A O 1
ATOM 2347 N N . TYR A 1 307 ? -18.891 -5.632 49.493 1.00 98.31 307 TYR A N 1
ATOM 2348 C CA . TYR A 1 307 ? -20.279 -5.907 49.134 1.00 98.31 307 TYR A CA 1
ATOM 2349 C C . TYR A 1 307 ? -20.905 -6.986 50.025 1.00 98.31 307 TYR A C 1
ATOM 2351 O O . TYR A 1 307 ? -21.989 -6.773 50.566 1.00 98.31 307 TYR A O 1
ATOM 2359 N N . GLU A 1 308 ? -20.220 -8.113 50.237 1.00 98.31 308 GLU A N 1
ATOM 2360 C CA . GLU A 1 308 ? -20.718 -9.167 51.132 1.00 98.31 308 GLU A CA 1
ATOM 2361 C C . GLU A 1 308 ? -20.821 -8.682 52.589 1.00 98.31 308 GLU A C 1
ATOM 2363 O O . GLU A 1 308 ? -21.780 -9.016 53.285 1.00 98.31 308 GLU A O 1
ATOM 2368 N N . GLY A 1 309 ? -19.900 -7.821 53.041 1.00 98.19 309 GLY A N 1
ATOM 2369 C CA . GLY A 1 309 ? -19.995 -7.167 54.349 1.00 98.19 309 GLY A CA 1
ATOM 2370 C C . GLY A 1 309 ? -21.246 -6.291 54.490 1.00 98.19 309 GLY A C 1
ATOM 2371 O O . GLY A 1 309 ? -21.996 -6.432 55.456 1.00 98.19 309 GLY A O 1
ATOM 2372 N N . LEU A 1 310 ? -21.510 -5.428 53.505 1.00 98.25 310 LEU A N 1
ATOM 2373 C CA . LEU A 1 310 ? -22.712 -4.585 53.442 1.00 98.25 310 LEU A CA 1
ATOM 2374 C C . LEU A 1 310 ? -23.997 -5.416 53.415 1.00 98.25 310 LEU A C 1
ATOM 2376 O O . LEU A 1 310 ? -24.938 -5.134 54.154 1.00 98.25 310 LEU A O 1
ATOM 2380 N N . LYS A 1 311 ? -24.021 -6.462 52.589 1.00 98.25 311 LYS A N 1
ATOM 2381 C CA . LYS A 1 311 ? -25.150 -7.384 52.471 1.00 98.25 311 LYS A CA 1
ATOM 2382 C C . LYS A 1 311 ? -25.460 -8.066 53.801 1.00 98.25 311 LYS A C 1
ATOM 2384 O O . LYS A 1 311 ? -26.629 -8.142 54.167 1.00 98.25 311 LYS A O 1
ATOM 2389 N N . LYS A 1 312 ? -24.438 -8.513 54.539 1.00 98.19 312 LYS A N 1
ATOM 2390 C CA . LYS A 1 312 ? -24.612 -9.096 55.875 1.00 98.19 312 LYS A CA 1
ATOM 2391 C C . LYS A 1 312 ? -25.228 -8.095 56.856 1.00 98.19 312 LYS A C 1
ATOM 2393 O O . LYS A 1 312 ? -26.221 -8.416 57.491 1.00 98.19 312 LYS A O 1
ATOM 2398 N N . VAL A 1 313 ? -24.696 -6.871 56.927 1.00 98.06 313 VAL A N 1
ATOM 2399 C CA . VAL A 1 313 ? -25.233 -5.817 57.812 1.00 98.06 313 VAL A CA 1
ATOM 2400 C C . VAL A 1 313 ? -26.697 -5.508 57.493 1.00 98.06 313 VAL A C 1
ATOM 2402 O O . VAL A 1 313 ? -27.500 -5.322 58.406 1.00 98.06 313 VAL A O 1
ATOM 2405 N N . LEU A 1 314 ? -27.052 -5.463 56.206 1.00 97.75 314 LEU A N 1
ATOM 2406 C CA . LEU A 1 314 ? -28.425 -5.222 55.774 1.00 97.75 314 LEU A CA 1
ATOM 2407 C C . LEU A 1 314 ? -29.357 -6.354 56.232 1.00 97.75 314 LEU A C 1
ATOM 2409 O O . LEU A 1 314 ? -30.401 -6.077 56.817 1.00 97.75 314 LEU A O 1
ATOM 2413 N N . TRP A 1 315 ? -28.953 -7.611 56.030 1.00 97.31 315 TRP A N 1
ATOM 2414 C CA . TRP A 1 315 ? -29.701 -8.783 56.498 1.00 97.31 315 TRP A CA 1
ATOM 2415 C C . TRP A 1 315 ? -29.880 -8.798 58.019 1.00 97.31 315 TRP A C 1
ATOM 2417 O O . TRP A 1 315 ? -31.011 -8.913 58.483 1.00 97.31 315 TRP A O 1
ATOM 2427 N N . ASP A 1 316 ? -28.809 -8.565 58.781 1.00 97.25 316 ASP A N 1
ATOM 2428 C CA . ASP A 1 316 ? -28.840 -8.497 60.251 1.00 97.25 316 ASP A CA 1
ATOM 2429 C C . ASP A 1 316 ? -29.725 -7.344 60.775 1.00 97.25 316 ASP A C 1
ATOM 2431 O O . ASP A 1 316 ? -30.097 -7.313 61.950 1.00 97.25 316 ASP A O 1
ATOM 2435 N N . THR A 1 317 ? -29.988 -6.329 59.946 1.00 97.56 317 THR A N 1
ATOM 2436 C CA . THR A 1 317 ? -30.871 -5.203 60.287 1.00 97.56 317 THR A CA 1
ATOM 2437 C C . THR A 1 317 ? -32.325 -5.562 60.018 1.00 97.56 317 THR A C 1
ATOM 2439 O O . THR A 1 317 ? -33.160 -5.363 60.893 1.00 97.56 317 THR A O 1
ATOM 2442 N N . VAL A 1 318 ? -32.614 -6.162 58.858 1.00 97.38 318 VAL A N 1
ATOM 2443 C CA . VAL A 1 318 ? -33.956 -6.659 58.523 1.00 97.38 318 VAL A CA 1
ATOM 2444 C C . VAL A 1 318 ? -34.415 -7.693 59.553 1.00 97.38 318 VAL A C 1
ATOM 2446 O O . VAL A 1 318 ? -35.513 -7.579 60.076 1.00 97.38 318 VAL A O 1
ATOM 2449 N N . GLU A 1 319 ? -33.565 -8.650 59.926 1.00 95.88 319 GLU A N 1
ATOM 2450 C CA . GLU A 1 319 ? -33.909 -9.686 60.914 1.00 95.88 319 GLU A CA 1
ATOM 2451 C C . GLU A 1 319 ? -34.124 -9.136 62.337 1.00 95.88 319 GLU A C 1
ATOM 2453 O O . GLU A 1 319 ? -34.739 -9.793 63.165 1.00 95.88 319 GLU A O 1
ATOM 2458 N N . ARG A 1 320 ? -33.637 -7.926 62.646 1.00 94.31 320 ARG A N 1
ATOM 2459 C CA . ARG A 1 320 ? -33.907 -7.263 63.934 1.00 94.31 320 ARG A CA 1
ATOM 2460 C C . ARG A 1 320 ? -35.215 -6.477 63.957 1.00 94.31 320 ARG A C 1
ATOM 2462 O O . ARG A 1 320 ? -35.715 -6.201 65.045 1.00 94.31 320 ARG A O 1
ATOM 2469 N N . GLU A 1 321 ? -35.717 -6.056 62.800 1.00 94.19 321 GLU A N 1
ATOM 2470 C CA . GLU A 1 321 ? -36.950 -5.267 62.690 1.00 94.19 321 GLU A CA 1
ATOM 2471 C C . GLU A 1 321 ? -38.214 -6.128 62.541 1.00 94.19 321 GLU A C 1
ATOM 2473 O O . GLU A 1 321 ? -39.309 -5.628 62.805 1.00 94.19 321 GLU A O 1
ATOM 2478 N N . PHE A 1 322 ? -38.070 -7.396 62.147 1.00 89.19 322 PHE A N 1
ATOM 2479 C CA . PHE A 1 322 ? -39.159 -8.364 61.967 1.00 89.19 322 PHE A CA 1
ATOM 2480 C C . PHE A 1 322 ? -39.122 -9.468 63.026 1.00 89.19 322 PHE A C 1
ATOM 2482 O O . PHE A 1 322 ? -40.223 -9.900 63.441 1.00 89.19 322 PHE A O 1
#

Foldseek 3Di:
DDPPPDFLVNVVVVCCVPPVLLVVLLCVFLVPWDWDFDQADDQAPDDDGPPDRDRFGWTFFFAFPDPHRFTKIWGADPLLFIWIFGDDPRYTHTDPDCVVRPTDTDPPLNLQPDCPDPLSVLLSRLSRLSSSQVVDPPNPNCSNPVPSSVVRPSVNSVSSSVVVVVVVVLVVLVVVVVVVPDDPDDDDDDDDDDDDDDDDDDDDDDDDDDDDDDDPDDDDDDDDDDDPDDPPPVVVVVVVVVVVVVVVVVVVVVVVVVVVVVVVVVVVVVVVVSVVSVVVVVVVVVVVVVVVVVVVVVVVVVVVVVVVVVVVVVVVVVVVVD

Organism: Didymella rabiei (NCBI:txid5454)